Protein AF-A0A1I7UWQ5-F1 (afdb_monomer_lite)

Radius of gyration: 20.0 Å; chains: 1; bounding box: 63×31×60 Å

Sequence (207 aa):
MTAAAPNYPCAAIIMTEDILKKFKEDYVNDDDPYALNVKWVHHLFFINKCNETKTEEALKKDKEDRNSIREKHNIRKDFNLTERNVISTHQSELSIKELEGQIYNLVAGRNVSFENLASIPPEYRTLDLHWFLTSQALDYVQKLIDFLNNDPDIGVEQDFVVHLVTGAKGIKEELLKKFPKELTPANTRAVLELTIKKKSHINTEAS

Secondary structure (DSSP, 8-state):
--PPPP--STT-HHHHHHHHHHHHHHHB-TT-TTSB-HHHHHHHHHHTTT-HHHHHHHHHHHHHHHHHHHHHHHHHHHHHHHHHHT------SS-HHHHHHHHHHHHHHHSPPGGGGGGS-GGG-EEE-TTS-HHHHHHHHHHHHHHHHH-SSTTSSS-EEEEEE--STTHHHHHHHH-TTTEEE-SSTTEEEEEEPP---------

Foldseek 3Di:
DDDDDPPLQCVVVPVLVVLLVVCCVPFDDPVDPLTDHSVVLVLLCRLVSNDSVSSVVLSVLSSVLSVVLVVLVVVLVVVVVCVVVVDDDDDDVDDSVNSLVSNLCSLQVNADDLVCLVVHDQVSQEREQQRHDLVSLLVVVVVSVVSQVPDPPHQAPFKRKHKYQHHDPDNVVVNCVVCVPQWDDDPDPRIIIGIDHRDPPPPPPDD

Structure (mmCIF, N/CA/C/O backbone):
data_AF-A0A1I7UWQ5-F1
#
_entry.id   AF-A0A1I7UWQ5-F1
#
loop_
_atom_site.group_PDB
_atom_site.id
_atom_site.type_symbol
_atom_site.label_atom_id
_atom_site.label_alt_id
_atom_site.label_comp_id
_atom_site.label_asym_id
_atom_site.label_entity_id
_atom_site.label_seq_id
_atom_site.pdbx_PDB_ins_code
_atom_site.Cartn_x
_atom_site.Cartn_y
_atom_site.Cartn_z
_atom_site.occupancy
_atom_site.B_iso_or_equiv
_atom_site.auth_seq_id
_atom_site.auth_comp_id
_atom_site.auth_asym_id
_atom_site.auth_atom_id
_atom_site.pdbx_PDB_model_num
ATOM 1 N N . MET A 1 1 ? -29.137 6.012 18.115 1.00 32.62 1 MET A N 1
ATOM 2 C CA . MET A 1 1 ? -29.362 5.888 16.661 1.00 32.62 1 MET A CA 1
ATOM 3 C C . MET A 1 1 ? -28.331 4.900 16.153 1.00 32.62 1 MET A C 1
ATOM 5 O O . MET A 1 1 ? -27.153 5.210 16.199 1.00 32.62 1 MET A O 1
ATOM 9 N N . THR A 1 2 ? -28.737 3.677 15.822 1.00 31.77 2 THR A N 1
ATOM 10 C CA . THR A 1 2 ? -27.831 2.639 15.310 1.00 31.77 2 THR A CA 1
ATOM 11 C C . THR A 1 2 ? -27.430 3.004 13.888 1.00 31.77 2 THR A C 1
ATOM 13 O O . THR A 1 2 ? -28.288 3.022 13.004 1.00 31.77 2 THR A O 1
ATOM 16 N N . ALA A 1 3 ?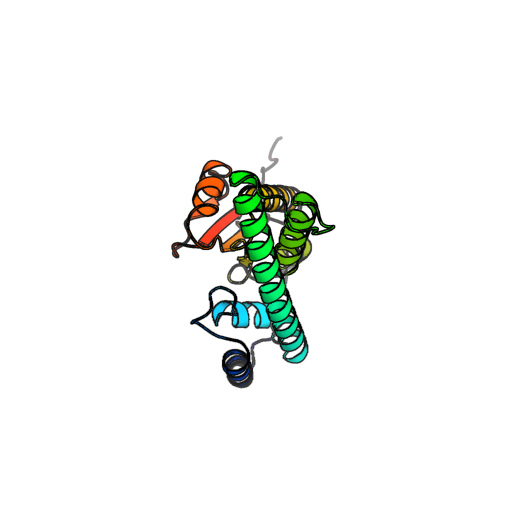 -26.155 3.333 13.677 1.00 34.47 3 ALA A N 1
ATOM 17 C CA . ALA A 1 3 ? -25.594 3.430 12.340 1.00 34.47 3 ALA A CA 1
ATOM 18 C C . ALA A 1 3 ? -25.823 2.081 11.647 1.00 34.47 3 ALA A C 1
ATOM 20 O O . ALA A 1 3 ? -25.407 1.036 12.148 1.00 34.47 3 ALA A O 1
ATOM 21 N N . ALA A 1 4 ? -26.570 2.091 10.545 1.00 32.94 4 ALA A N 1
ATOM 22 C CA . ALA A 1 4 ? -26.709 0.910 9.714 1.00 32.94 4 ALA A CA 1
ATOM 23 C C . ALA A 1 4 ? -25.304 0.496 9.263 1.00 32.94 4 ALA A C 1
ATOM 25 O O . ALA A 1 4 ? -24.570 1.324 8.719 1.00 32.94 4 ALA A O 1
ATOM 26 N N . ALA A 1 5 ? -24.928 -0.763 9.507 1.00 37.62 5 ALA A N 1
ATOM 27 C CA . ALA A 1 5 ? -23.714 -1.329 8.936 1.00 37.62 5 ALA A CA 1
ATOM 28 C C . ALA A 1 5 ? -23.723 -1.043 7.422 1.00 37.62 5 ALA A C 1
ATOM 30 O O . ALA A 1 5 ? -24.773 -1.226 6.792 1.00 37.62 5 ALA A O 1
ATOM 31 N N . PRO A 1 6 ? -22.619 -0.544 6.835 1.00 43.41 6 PRO A N 1
ATOM 32 C CA . PRO A 1 6 ? -22.581 -0.235 5.415 1.00 43.41 6 PRO A CA 1
ATOM 33 C C . PRO A 1 6 ? -22.987 -1.484 4.634 1.00 43.41 6 PRO A C 1
ATOM 35 O O . PRO A 1 6 ? -22.350 -2.531 4.720 1.00 43.41 6 PRO A O 1
ATOM 38 N N . ASN A 1 7 ? -24.106 -1.373 3.922 1.00 44.47 7 ASN A N 1
ATOM 39 C CA . ASN A 1 7 ? -24.670 -2.436 3.109 1.00 44.47 7 ASN A CA 1
ATOM 40 C C . ASN A 1 7 ? -23.723 -2.631 1.916 1.00 44.47 7 ASN A C 1
ATOM 42 O O . ASN A 1 7 ? -23.801 -1.896 0.929 1.00 44.47 7 ASN A O 1
ATOM 46 N N . TYR A 1 8 ? -22.739 -3.525 2.050 1.00 52.94 8 TYR A N 1
ATOM 47 C CA . TYR A 1 8 ? -21.761 -3.760 0.994 1.00 52.94 8 TYR A CA 1
ATOM 48 C C . TYR A 1 8 ? -22.459 -4.455 -0.191 1.00 52.94 8 TYR A C 1
ATOM 50 O O . TYR A 1 8 ? -23.029 -5.533 -0.023 1.00 52.94 8 TYR A O 1
ATOM 58 N N . PRO A 1 9 ? -22.448 -3.856 -1.396 1.00 56.59 9 PRO A N 1
ATOM 59 C CA . PRO A 1 9 ? -23.364 -4.199 -2.490 1.00 56.59 9 PRO A CA 1
ATOM 60 C C . PRO A 1 9 ? -23.043 -5.512 -3.217 1.00 56.59 9 PRO A C 1
ATOM 62 O O . PRO A 1 9 ? -23.737 -5.872 -4.164 1.00 56.59 9 PRO A O 1
ATOM 65 N N . CYS A 1 10 ? -22.030 -6.261 -2.786 1.00 62.97 10 CYS A N 1
ATOM 66 C CA . CYS A 1 10 ? -21.568 -7.478 -3.461 1.00 62.97 10 CYS A CA 1
ATOM 67 C C . CYS A 1 10 ? -22.495 -8.696 -3.243 1.00 62.97 10 CYS A C 1
ATOM 69 O O . CYS A 1 10 ? -22.092 -9.834 -3.457 1.00 62.97 10 CYS A O 1
ATOM 71 N N . ALA A 1 11 ? -23.744 -8.470 -2.818 1.00 54.34 11 ALA A N 1
ATOM 72 C CA . ALA A 1 11 ? -24.726 -9.494 -2.458 1.00 54.34 11 ALA A CA 1
ATOM 73 C C . ALA A 1 11 ? -25.162 -10.399 -3.633 1.00 54.34 11 ALA A C 1
ATOM 75 O O . ALA A 1 11 ? -25.719 -11.473 -3.409 1.00 54.34 11 ALA A O 1
ATOM 76 N N . ALA A 1 12 ? -24.891 -10.013 -4.886 1.00 55.53 12 ALA A N 1
ATOM 77 C CA . ALA A 1 12 ? -25.098 -10.870 -6.054 1.00 55.53 12 ALA A CA 1
ATOM 78 C C . ALA A 1 12 ? -23.892 -11.806 -6.263 1.00 55.53 12 ALA A C 1
ATOM 80 O O . ALA A 1 12 ? -23.007 -11.536 -7.076 1.00 55.53 12 ALA A O 1
ATOM 81 N N . ILE A 1 13 ? -23.867 -12.912 -5.516 1.00 56.84 13 ILE A N 1
ATOM 82 C CA . ILE A 1 13 ? -22.733 -13.851 -5.439 1.00 56.84 13 ILE A CA 1
ATOM 83 C C . ILE A 1 13 ? -22.355 -14.425 -6.820 1.00 56.84 13 ILE A C 1
ATOM 85 O O . ILE A 1 13 ? -21.184 -14.420 -7.176 1.00 56.84 13 ILE A O 1
ATOM 89 N N . ILE A 1 14 ? -23.332 -14.832 -7.640 1.00 57.31 14 ILE A N 1
ATOM 90 C CA . ILE A 1 14 ? -23.065 -15.512 -8.926 1.00 57.31 14 ILE A CA 1
ATOM 91 C C . ILE A 1 14 ? -22.445 -14.563 -9.970 1.00 57.31 14 ILE A C 1
ATOM 93 O O . ILE A 1 14 ? -21.420 -14.888 -10.557 1.00 57.31 14 ILE A O 1
ATOM 97 N N . MET A 1 15 ? -23.002 -13.357 -10.163 1.00 56.91 15 MET A N 1
ATOM 98 C CA . MET A 1 15 ? -22.423 -12.378 -11.106 1.00 56.91 15 MET A CA 1
ATOM 99 C C . MET A 1 15 ? -21.033 -11.902 -10.659 1.00 56.91 15 MET A C 1
ATOM 101 O O . MET A 1 15 ? -20.182 -11.583 -11.485 1.00 56.91 15 MET A O 1
ATOM 105 N N . THR A 1 16 ? -20.788 -11.887 -9.348 1.00 74.50 16 THR A N 1
ATOM 106 C CA . THR A 1 16 ? -19.491 -11.526 -8.772 1.00 74.50 16 THR A CA 1
ATOM 107 C C . THR A 1 16 ? -18.412 -12.564 -9.099 1.00 74.50 16 THR A C 1
ATOM 109 O O . THR A 1 16 ? -17.272 -12.193 -9.376 1.00 74.50 16 THR A O 1
ATOM 112 N N . GLU A 1 17 ? -18.750 -13.855 -9.111 1.00 80.62 17 GLU A N 1
ATOM 113 C CA . GLU A 1 17 ? -17.791 -14.923 -9.412 1.00 80.62 17 GLU A CA 1
ATOM 114 C C . GLU A 1 17 ? -17.335 -14.922 -10.875 1.00 80.62 17 GLU A C 1
ATOM 116 O O . GLU A 1 17 ? -16.132 -15.039 -11.122 1.00 80.62 17 GLU A O 1
ATOM 121 N N . ASP A 1 18 ? -18.249 -14.716 -11.829 1.00 85.69 18 ASP A N 1
ATOM 122 C CA . ASP A 1 18 ? -17.913 -14.664 -13.260 1.00 85.69 18 ASP A CA 1
ATOM 123 C C . ASP A 1 18 ? -17.023 -13.459 -13.599 1.00 85.69 18 ASP A C 1
ATOM 125 O O . ASP A 1 18 ? -16.015 -13.599 -14.297 1.00 85.69 18 ASP A O 1
ATOM 129 N N . ILE A 1 19 ? -17.330 -12.282 -13.041 1.00 87.56 19 ILE A N 1
ATOM 130 C CA . ILE A 1 19 ? -16.512 -11.071 -13.221 1.00 87.56 19 ILE A CA 1
ATOM 131 C C . ILE A 1 19 ? -15.118 -11.268 -12.618 1.00 87.56 19 ILE A C 1
ATOM 133 O O . ILE A 1 19 ? -14.105 -10.990 -13.260 1.00 87.56 19 ILE A O 1
ATOM 137 N N . LEU A 1 20 ? -15.039 -11.788 -11.389 1.00 89.19 20 LEU A N 1
ATOM 138 C CA . LEU A 1 20 ? -13.755 -12.056 -10.746 1.00 89.19 20 LEU A CA 1
ATOM 139 C C . LEU A 1 20 ? -12.960 -13.127 -11.492 1.00 89.19 20 LEU A C 1
ATOM 141 O O . LEU A 1 20 ? -11.734 -13.054 -11.505 1.00 89.19 20 LEU A O 1
ATOM 145 N N . LYS A 1 21 ? -13.617 -14.121 -12.096 1.00 91.38 21 LYS A N 1
ATOM 146 C CA . LYS A 1 21 ? -12.955 -15.120 -12.938 1.00 91.38 21 LYS A CA 1
ATOM 147 C C . LYS A 1 21 ? -12.336 -14.463 -14.172 1.00 91.38 21 LYS A C 1
ATOM 149 O O . LYS A 1 21 ? -11.139 -14.638 -14.380 1.00 91.38 21 LYS A O 1
ATOM 154 N N . LYS A 1 22 ? -13.099 -13.640 -14.896 1.00 93.19 22 LYS A N 1
ATOM 155 C CA . LYS A 1 22 ? -12.604 -12.853 -16.037 1.00 93.19 22 LYS A CA 1
ATOM 156 C C . LYS A 1 22 ? -11.395 -11.996 -15.647 1.00 93.19 22 LYS A C 1
ATOM 158 O O . LYS A 1 22 ? -10.344 -12.088 -16.268 1.00 93.19 22 LYS A O 1
ATOM 163 N N . PHE A 1 23 ? -11.481 -11.234 -14.554 1.00 94.62 23 PHE A N 1
ATOM 164 C CA . PHE A 1 23 ? -10.346 -10.419 -14.104 1.00 94.62 23 PHE A CA 1
ATOM 165 C C . PHE A 1 23 ? -9.119 -11.237 -13.698 1.00 94.62 23 PHE A C 1
ATOM 167 O O . PHE A 1 23 ? -7.994 -10.779 -13.886 1.00 94.62 23 PHE A O 1
ATOM 174 N N . LYS A 1 24 ? -9.296 -12.441 -13.146 1.00 93.25 24 LYS A N 1
ATOM 175 C CA . LYS A 1 24 ? -8.156 -13.326 -12.879 1.00 93.25 24 LYS A CA 1
ATOM 176 C C . LYS A 1 24 ? -7.486 -13.752 -14.182 1.00 93.25 24 LYS A C 1
ATOM 178 O O . LYS A 1 24 ? -6.272 -13.634 -14.277 1.00 93.25 24 LYS A O 1
ATOM 183 N N . GLU A 1 25 ? -8.264 -14.202 -15.163 1.00 93.81 25 GLU A N 1
ATOM 184 C CA . GLU A 1 25 ? -7.756 -14.658 -16.464 1.00 93.81 25 GLU A CA 1
ATOM 185 C C . GLU A 1 25 ? -7.028 -13.537 -17.229 1.00 93.81 25 GLU A C 1
ATOM 187 O O . GLU A 1 25 ? -5.974 -13.780 -17.811 1.00 93.81 25 GLU A O 1
ATOM 192 N N . ASP A 1 26 ? -7.532 -12.301 -17.162 1.00 93.12 26 ASP A N 1
ATOM 193 C CA . ASP A 1 26 ? -6.985 -11.168 -17.921 1.00 93.12 26 ASP A CA 1
ATOM 194 C C . ASP A 1 26 ? -5.749 -10.504 -17.272 1.00 93.12 26 ASP A C 1
ATOM 196 O O . ASP A 1 26 ? -4.908 -9.918 -17.969 1.00 93.12 26 ASP A O 1
ATOM 200 N N . TYR A 1 27 ? -5.639 -10.536 -15.936 1.00 93.06 27 TYR A N 1
ATOM 201 C CA . TYR A 1 27 ? -4.670 -9.705 -15.204 1.00 93.06 27 TYR A CA 1
ATOM 202 C C . TYR A 1 27 ? -3.685 -10.467 -14.319 1.00 93.06 27 TYR A C 1
ATOM 204 O O . TYR A 1 27 ? -2.612 -9.926 -14.036 1.00 93.06 27 TYR A O 1
ATOM 212 N N . VAL A 1 28 ? -4.021 -11.672 -13.851 1.00 92.62 28 VAL A N 1
ATOM 213 C CA . VAL A 1 28 ? -3.158 -12.402 -12.916 1.00 92.62 28 VAL A CA 1
ATOM 214 C C . VAL A 1 28 ? -2.055 -13.133 -13.665 1.00 92.62 28 VAL A C 1
ATOM 216 O O . VAL A 1 28 ? -2.298 -13.807 -14.661 1.00 92.62 28 VAL A O 1
ATOM 219 N N . ASN A 1 29 ? -0.833 -13.022 -13.152 1.00 90.12 29 ASN A N 1
ATOM 220 C CA . ASN A 1 29 ? 0.289 -13.842 -13.585 1.00 90.12 29 ASN A CA 1
ATOM 221 C C . ASN A 1 29 ? 1.138 -14.200 -12.362 1.00 90.12 29 ASN A C 1
ATOM 223 O O . ASN A 1 29 ? 1.933 -13.391 -11.892 1.00 90.12 29 ASN A O 1
ATOM 227 N N . ASP A 1 30 ? 0.954 -15.407 -11.834 1.00 81.31 30 ASP A N 1
ATOM 228 C CA . ASP A 1 30 ? 1.619 -15.830 -10.598 1.00 81.31 30 ASP A CA 1
ATOM 229 C C . ASP A 1 30 ? 3.135 -16.060 -10.769 1.00 81.31 30 ASP A C 1
ATOM 231 O O . ASP A 1 30 ? 3.861 -16.103 -9.773 1.00 81.31 30 ASP A O 1
ATOM 235 N N . ASP A 1 31 ? 3.632 -16.141 -12.009 1.00 86.25 31 ASP A N 1
ATOM 236 C CA . ASP A 1 31 ? 5.059 -16.313 -12.309 1.00 86.25 31 ASP A CA 1
ATOM 237 C C . ASP A 1 31 ? 5.848 -14.991 -12.259 1.00 86.25 31 ASP A C 1
ATOM 239 O O . ASP A 1 31 ? 7.082 -14.993 -12.261 1.00 86.25 31 ASP A O 1
ATOM 243 N N . ASP A 1 32 ? 5.160 -13.847 -12.208 1.00 85.19 32 ASP A N 1
ATOM 244 C CA . ASP A 1 32 ? 5.774 -12.523 -12.262 1.00 85.19 32 ASP A CA 1
ATOM 245 C C . ASP A 1 32 ? 5.605 -11.759 -10.930 1.00 85.19 32 ASP A C 1
ATOM 247 O O . ASP A 1 32 ? 4.490 -11.399 -10.548 1.00 85.19 32 ASP A O 1
ATOM 251 N N . PRO A 1 33 ? 6.701 -11.416 -10.221 1.00 82.06 33 PRO A N 1
ATOM 252 C CA . PRO A 1 33 ? 6.629 -10.738 -8.925 1.00 82.06 33 PRO A CA 1
ATOM 253 C C . PRO A 1 33 ? 6.072 -9.306 -8.987 1.00 82.06 33 PRO A C 1
ATOM 255 O O . PRO A 1 33 ? 5.714 -8.756 -7.944 1.00 82.06 33 PRO A O 1
ATOM 258 N N . TYR A 1 34 ? 5.999 -8.696 -10.176 1.00 83.00 34 TYR A N 1
ATOM 259 C CA . TYR A 1 34 ? 5.311 -7.420 -10.396 1.00 83.00 34 TYR A CA 1
ATOM 260 C C . TYR A 1 34 ? 3.990 -7.576 -11.146 1.00 83.00 34 TYR A C 1
ATOM 262 O O . TYR A 1 34 ? 3.405 -6.571 -11.531 1.00 83.00 34 TYR A O 1
ATOM 270 N N . ALA A 1 35 ? 3.476 -8.784 -11.350 1.00 87.69 35 ALA A N 1
ATOM 271 C CA . ALA A 1 35 ? 2.109 -8.935 -11.820 1.00 87.69 35 ALA A CA 1
ATOM 272 C C . ALA A 1 35 ? 1.103 -8.813 -10.671 1.00 87.69 35 ALA A C 1
ATOM 274 O O . ALA A 1 35 ? 1.438 -8.770 -9.481 1.00 87.69 35 ALA A O 1
ATOM 275 N N . LEU A 1 36 ? -0.162 -8.695 -11.056 1.00 89.62 36 LEU A N 1
ATOM 276 C CA . LEU A 1 36 ? -1.289 -8.765 -10.144 1.00 89.62 36 LEU A CA 1
ATOM 277 C C . LEU A 1 36 ? -1.458 -10.210 -9.668 1.00 89.62 36 LEU A C 1
ATOM 279 O O . LEU A 1 36 ? -1.296 -11.148 -10.440 1.00 89.62 36 LEU A O 1
ATOM 283 N N . ASN A 1 37 ? -1.827 -10.378 -8.400 1.00 88.88 37 ASN A N 1
ATOM 284 C CA . ASN A 1 37 ? -2.233 -11.673 -7.861 1.00 88.88 37 ASN A CA 1
ATOM 285 C C . ASN A 1 37 ? -3.736 -11.679 -7.572 1.00 88.88 37 ASN A C 1
ATOM 287 O O . ASN A 1 37 ? -4.370 -10.628 -7.431 1.00 88.88 37 ASN A O 1
ATOM 291 N N . VAL A 1 38 ? -4.295 -12.878 -7.411 1.00 89.50 38 VAL A N 1
ATOM 292 C CA . VAL A 1 38 ? -5.733 -13.079 -7.179 1.00 89.50 38 VAL A CA 1
ATOM 293 C C . VAL A 1 38 ? -6.267 -12.269 -5.990 1.00 89.50 38 VAL A C 1
ATOM 295 O O . VAL A 1 38 ? -7.357 -11.704 -6.073 1.00 89.50 38 VAL A O 1
ATOM 298 N N . LYS A 1 39 ? -5.510 -12.181 -4.889 1.00 86.31 39 LYS A N 1
ATOM 299 C CA . LYS A 1 39 ? -5.946 -11.451 -3.688 1.00 86.31 39 LYS A CA 1
ATOM 300 C C . LYS A 1 39 ? -6.030 -9.947 -3.939 1.00 86.31 39 LYS A C 1
ATOM 302 O O . LYS A 1 39 ? -6.953 -9.308 -3.445 1.00 86.31 39 LYS A O 1
ATOM 307 N N . TRP A 1 40 ? -5.108 -9.391 -4.723 1.00 89.06 40 TRP A N 1
ATOM 308 C CA . TRP A 1 40 ? -5.130 -7.973 -5.082 1.00 89.06 40 TRP A CA 1
ATOM 309 C C . TRP A 1 40 ? -6.278 -7.642 -6.039 1.00 89.06 40 TRP A C 1
ATOM 311 O O . TRP A 1 40 ? -6.940 -6.627 -5.858 1.00 89.06 40 TRP A O 1
ATOM 321 N N . VAL A 1 41 ? -6.581 -8.526 -6.998 1.00 92.19 41 VAL A N 1
ATOM 322 C CA . VAL A 1 41 ? -7.764 -8.382 -7.868 1.00 92.19 41 VAL A CA 1
ATOM 323 C C . VAL A 1 41 ? -9.046 -8.337 -7.036 1.00 92.19 41 VAL A C 1
ATOM 325 O O . VAL A 1 41 ? -9.884 -7.460 -7.231 1.00 92.19 41 VAL A O 1
ATOM 328 N N . HIS A 1 42 ? -9.178 -9.250 -6.068 1.00 89.69 42 HIS A N 1
ATOM 329 C CA . HIS A 1 42 ? -10.314 -9.267 -5.141 1.00 89.69 42 HIS A CA 1
ATOM 330 C C . HIS A 1 42 ? -10.389 -7.969 -4.344 1.00 89.69 42 HIS A C 1
ATOM 332 O O . HIS A 1 42 ? -11.437 -7.330 -4.318 1.00 89.69 42 HIS A O 1
ATOM 338 N N . HIS A 1 43 ? -9.271 -7.548 -3.751 1.00 88.50 43 HIS A N 1
ATOM 339 C CA . HIS A 1 43 ? -9.182 -6.290 -3.017 1.00 88.50 43 HIS A CA 1
ATOM 340 C C . HIS A 1 43 ? -9.661 -5.100 -3.864 1.00 88.50 43 HIS A C 1
ATOM 342 O O . HIS A 1 43 ? -10.556 -4.378 -3.430 1.00 88.50 43 HIS A O 1
ATOM 348 N N . LEU A 1 44 ? -9.148 -4.946 -5.092 1.00 91.31 44 LEU A N 1
ATOM 349 C CA . LEU A 1 44 ? -9.544 -3.867 -6.001 1.00 91.31 44 LEU A CA 1
ATOM 350 C C . LEU A 1 44 ? -11.035 -3.915 -6.366 1.00 91.31 44 LEU A C 1
ATOM 352 O O . LEU A 1 44 ? -11.680 -2.869 -6.433 1.00 91.31 44 LEU A O 1
ATOM 356 N N . PHE A 1 45 ? -11.604 -5.105 -6.564 1.00 91.06 45 PHE A N 1
ATOM 357 C CA . PHE A 1 45 ? -13.035 -5.252 -6.834 1.00 91.06 45 PHE A CA 1
ATOM 358 C C . PHE A 1 45 ? -13.890 -4.804 -5.640 1.00 91.06 45 PHE A C 1
ATOM 360 O O . PHE A 1 45 ? -14.861 -4.063 -5.806 1.00 91.06 45 PHE A O 1
ATOM 367 N N . PHE A 1 46 ? -13.494 -5.181 -4.421 1.00 88.06 46 PHE A N 1
ATOM 368 C CA . PHE A 1 46 ? -14.209 -4.804 -3.201 1.00 88.06 46 PHE A CA 1
ATOM 369 C C . PHE A 1 46 ? -14.113 -3.308 -2.890 1.00 88.06 46 PHE A C 1
ATOM 371 O O . PHE A 1 46 ? -15.143 -2.688 -2.616 1.00 88.06 46 PHE A O 1
ATOM 378 N N . ILE A 1 47 ? -12.927 -2.693 -2.981 1.00 89.06 47 ILE A N 1
ATOM 379 C CA . ILE A 1 47 ? -12.793 -1.243 -2.733 1.00 89.06 47 ILE A CA 1
ATOM 380 C C . ILE A 1 47 ? -13.567 -0.418 -3.770 1.00 89.06 47 ILE A C 1
ATOM 382 O O . ILE A 1 47 ? -14.123 0.630 -3.443 1.00 89.06 47 ILE A O 1
ATOM 386 N N . ASN A 1 48 ? -13.694 -0.927 -5.001 1.00 90.25 48 ASN A N 1
ATOM 387 C CA . ASN A 1 48 ? -14.518 -0.329 -6.051 1.00 90.25 48 ASN A CA 1
ATOM 388 C C . ASN A 1 48 ? -16.002 -0.704 -5.939 1.00 90.25 48 ASN A C 1
ATOM 390 O O . ASN A 1 48 ? -16.773 -0.470 -6.872 1.00 90.25 48 ASN A O 1
ATOM 394 N N . LYS A 1 49 ? -16.428 -1.242 -4.789 1.00 87.62 49 LYS A N 1
ATOM 395 C CA . LYS A 1 49 ? -17.823 -1.575 -4.471 1.00 87.62 49 LYS A CA 1
ATOM 396 C C . LYS A 1 49 ? -18.440 -2.535 -5.491 1.00 87.62 49 LYS A C 1
ATOM 398 O O . LYS A 1 49 ? -19.600 -2.374 -5.865 1.00 87.62 49 LYS A O 1
ATOM 403 N N . CYS A 1 50 ? -17.656 -3.506 -5.953 1.00 88.50 50 CYS A N 1
ATOM 404 C CA . CYS A 1 50 ? -18.064 -4.509 -6.935 1.00 88.50 50 CYS A CA 1
ATOM 405 C C . CYS A 1 50 ? -18.509 -3.918 -8.288 1.00 88.50 50 CYS A C 1
ATOM 407 O O . CYS A 1 50 ? -19.280 -4.523 -9.029 1.00 88.50 50 CYS A O 1
ATOM 409 N N . ASN A 1 51 ? -18.018 -2.720 -8.625 1.00 90.69 51 ASN A N 1
ATOM 410 C CA . ASN A 1 51 ? -18.257 -2.087 -9.916 1.00 90.69 51 ASN A CA 1
ATOM 411 C C . ASN A 1 51 ? -17.247 -2.604 -10.953 1.00 90.69 51 ASN A C 1
ATOM 413 O O . ASN A 1 51 ? -16.054 -2.320 -10.835 1.00 90.69 51 ASN A O 1
ATOM 417 N N . GLU A 1 52 ? -17.722 -3.337 -11.966 1.00 92.12 52 GLU A N 1
ATOM 418 C CA . GLU A 1 52 ? -16.867 -3.943 -13.001 1.00 92.12 52 GLU A CA 1
ATOM 419 C C . GLU A 1 52 ? -16.009 -2.895 -13.719 1.00 92.12 52 GLU A C 1
ATOM 421 O O . GLU A 1 52 ? -14.788 -3.001 -13.696 1.00 92.12 52 GLU A O 1
ATOM 426 N N . THR A 1 53 ? -16.621 -1.848 -14.279 1.00 94.06 53 THR A N 1
ATOM 427 C CA . THR A 1 53 ? -15.917 -0.819 -15.063 1.00 94.06 53 THR A CA 1
ATOM 428 C C . THR A 1 53 ? -14.813 -0.135 -14.260 1.00 94.06 53 THR A C 1
ATOM 430 O O . THR A 1 53 ? -13.667 -0.097 -14.700 1.00 94.06 53 THR A O 1
ATOM 433 N N . LYS A 1 54 ? -15.121 0.336 -13.045 1.00 94.38 54 LYS A N 1
ATOM 434 C CA . LYS A 1 54 ? -14.130 0.979 -12.167 1.00 94.38 54 LYS A CA 1
ATOM 435 C C . LYS A 1 54 ? -13.016 0.023 -11.762 1.00 94.38 54 LYS A C 1
ATOM 437 O O . LYS A 1 54 ? -11.865 0.432 -11.644 1.00 94.38 54 LYS A O 1
ATOM 442 N N . THR A 1 55 ? -13.355 -1.245 -11.536 1.00 94.56 55 THR A N 1
ATOM 443 C CA . THR A 1 55 ? -12.357 -2.258 -11.191 1.00 94.56 55 THR A CA 1
ATOM 444 C C . THR A 1 55 ? -11.438 -2.534 -12.370 1.00 94.56 55 THR A C 1
ATOM 446 O O . THR A 1 55 ? -10.229 -2.583 -12.185 1.00 94.56 55 THR A O 1
ATOM 449 N N . GLU A 1 56 ? -11.981 -2.670 -13.578 1.00 95.94 56 GLU A N 1
ATOM 450 C CA . GLU A 1 56 ? -11.189 -2.894 -14.784 1.00 95.94 56 GLU A CA 1
ATOM 451 C C . GLU A 1 56 ? -10.247 -1.712 -15.065 1.00 95.94 56 GLU A C 1
ATOM 453 O O . GLU A 1 56 ? -9.065 -1.916 -15.336 1.00 95.94 56 GLU A O 1
ATOM 458 N N . GLU A 1 57 ? -10.735 -0.476 -14.934 1.00 96.38 57 GLU A N 1
ATOM 459 C CA . GLU A 1 57 ? -9.912 0.737 -15.036 1.00 96.38 57 GLU A CA 1
ATOM 460 C C . GLU A 1 57 ? -8.785 0.748 -13.992 1.00 96.38 57 GLU A C 1
ATOM 462 O O . GLU A 1 57 ? -7.624 0.991 -14.333 1.00 96.38 57 GLU A O 1
ATOM 467 N N . ALA A 1 58 ? -9.101 0.422 -12.734 1.00 94.94 58 ALA A N 1
ATOM 468 C CA . ALA A 1 58 ? -8.112 0.331 -11.665 1.00 94.94 58 ALA A CA 1
ATOM 469 C C . ALA A 1 58 ? -7.077 -0.776 -11.919 1.00 94.94 58 ALA A C 1
ATOM 471 O O . ALA A 1 58 ? -5.893 -0.563 -11.678 1.00 94.94 58 ALA A O 1
ATOM 472 N N . LEU A 1 59 ? -7.491 -1.936 -12.439 1.00 95.88 59 LEU A N 1
ATOM 473 C CA . LEU A 1 59 ? -6.600 -3.050 -12.774 1.00 95.88 59 LEU A CA 1
ATOM 474 C C . LEU A 1 59 ? -5.646 -2.701 -13.922 1.00 95.88 59 LEU A C 1
ATOM 476 O O . LEU A 1 59 ? -4.455 -3.006 -13.834 1.00 95.88 59 LEU A O 1
ATOM 480 N N . LYS A 1 60 ? -6.141 -2.038 -14.978 1.00 96.19 60 LYS A N 1
ATOM 481 C CA . LYS A 1 60 ? -5.309 -1.551 -16.094 1.00 96.19 60 LYS A CA 1
ATOM 482 C C . LYS A 1 60 ? -4.263 -0.564 -15.598 1.00 96.19 60 LYS A C 1
ATOM 484 O O . LYS A 1 60 ? -3.075 -0.765 -15.845 1.00 96.19 60 LYS A O 1
ATOM 489 N N . LYS A 1 61 ? -4.698 0.437 -14.831 1.00 95.94 61 LYS A N 1
ATOM 490 C CA . LYS A 1 61 ? -3.798 1.433 -14.252 1.00 95.94 61 LYS A CA 1
ATOM 491 C C . LYS A 1 61 ? -2.775 0.794 -13.311 1.00 95.94 61 LYS A C 1
ATOM 493 O O . LYS A 1 61 ? -1.592 1.091 -13.416 1.00 95.94 61 LYS A O 1
ATOM 498 N N . ASP A 1 62 ? -3.202 -0.105 -12.422 1.00 94.56 62 ASP A N 1
ATOM 499 C CA . ASP A 1 62 ? -2.288 -0.782 -11.497 1.00 94.56 62 ASP A CA 1
ATOM 500 C C . ASP A 1 62 ? -1.238 -1.571 -12.287 1.00 94.56 62 ASP A C 1
ATOM 502 O O . ASP A 1 62 ? -0.053 -1.413 -12.026 1.00 94.56 62 ASP A O 1
ATOM 506 N N . LYS A 1 63 ? -1.624 -2.320 -13.328 1.00 94.62 63 LYS A N 1
ATOM 507 C CA . LYS A 1 63 ? -0.679 -3.028 -14.210 1.00 94.62 63 LYS A CA 1
ATOM 508 C C . LYS A 1 63 ? 0.363 -2.090 -14.840 1.00 94.62 63 LYS A C 1
ATOM 510 O O . LYS A 1 63 ? 1.547 -2.429 -14.861 1.00 94.62 63 LYS A O 1
ATOM 515 N N . GLU A 1 64 ? -0.050 -0.924 -15.330 1.00 95.38 64 GLU A N 1
ATOM 516 C CA . GLU A 1 64 ? 0.859 0.099 -15.869 1.00 95.38 64 GLU A CA 1
ATOM 517 C C . GLU A 1 64 ? 1.806 0.650 -14.791 1.00 95.38 64 GLU A C 1
ATOM 519 O O . GLU A 1 64 ? 3.023 0.702 -15.001 1.00 95.38 64 GLU A O 1
ATOM 524 N N . ASP A 1 65 ? 1.279 0.976 -13.608 1.00 95.62 65 ASP A N 1
ATOM 525 C CA . ASP A 1 65 ? 2.067 1.464 -12.475 1.00 95.62 65 ASP A CA 1
ATOM 526 C C . ASP A 1 65 ? 3.101 0.418 -12.027 1.00 95.62 65 ASP A C 1
ATOM 528 O O . ASP A 1 65 ? 4.265 0.756 -11.812 1.00 95.62 65 ASP A O 1
ATOM 532 N N . ARG A 1 66 ? 2.722 -0.867 -11.940 1.00 94.56 66 ARG A N 1
ATOM 533 C CA . ARG A 1 66 ? 3.629 -1.975 -11.585 1.00 94.56 66 ARG A CA 1
ATOM 534 C C . ARG A 1 66 ? 4.803 -2.084 -12.567 1.00 94.56 66 ARG A C 1
ATOM 536 O O . ARG A 1 66 ? 5.951 -2.224 -12.135 1.00 94.56 66 ARG A O 1
ATOM 543 N N . ASN A 1 67 ? 4.541 -1.960 -13.869 1.00 94.31 67 ASN A N 1
ATOM 544 C CA . ASN A 1 67 ? 5.584 -1.956 -14.901 1.00 94.31 67 ASN A CA 1
ATOM 545 C C . ASN A 1 67 ? 6.518 -0.743 -14.765 1.00 94.31 67 ASN A C 1
ATOM 547 O O . ASN A 1 67 ? 7.739 -0.895 -14.801 1.00 94.31 67 ASN A O 1
ATOM 551 N N . SER A 1 68 ? 5.950 0.442 -14.533 1.00 95.31 68 SER A N 1
ATOM 552 C CA . SER A 1 68 ? 6.700 1.685 -14.316 1.00 95.31 68 SER A CA 1
ATOM 553 C C . SER A 1 68 ? 7.581 1.619 -13.060 1.00 95.31 68 SER A C 1
ATOM 555 O O . SER A 1 68 ? 8.729 2.069 -13.073 1.00 95.31 68 SER A O 1
ATOM 557 N N . ILE A 1 69 ? 7.082 1.010 -11.979 1.00 94.69 69 ILE A N 1
ATOM 558 C CA . ILE A 1 69 ? 7.837 0.773 -10.741 1.00 94.69 69 ILE A CA 1
ATOM 559 C C . ILE A 1 69 ? 9.003 -0.189 -11.001 1.00 94.69 69 ILE A C 1
ATOM 561 O O . ILE A 1 69 ? 10.122 0.082 -10.561 1.00 94.69 69 ILE A O 1
ATOM 565 N N . ARG A 1 70 ? 8.774 -1.281 -11.746 1.00 93.75 70 ARG A N 1
ATOM 566 C CA . ARG A 1 70 ? 9.828 -2.237 -12.125 1.00 93.75 70 ARG A CA 1
ATOM 567 C C . ARG A 1 70 ? 10.951 -1.554 -12.903 1.00 93.75 70 ARG A C 1
ATOM 569 O O . ARG A 1 70 ? 12.118 -1.711 -12.550 1.00 93.75 70 ARG A O 1
ATOM 576 N N . GLU A 1 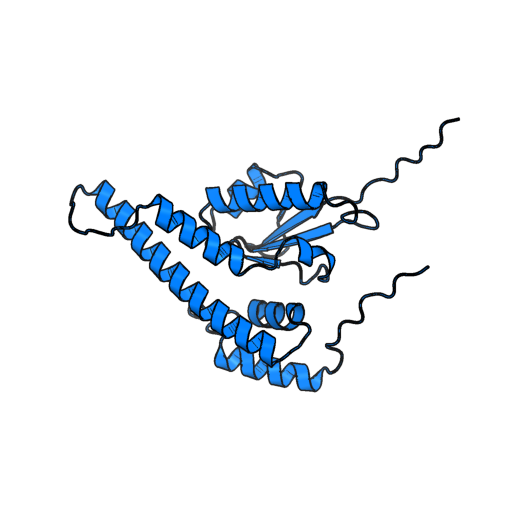71 ? 10.606 -0.796 -13.941 1.00 93.31 71 GLU A N 1
ATOM 577 C CA . GLU A 1 71 ? 11.575 -0.068 -14.766 1.00 93.31 71 GLU A CA 1
ATOM 578 C C . GLU A 1 71 ? 12.429 0.880 -13.914 1.00 93.31 71 GLU A C 1
ATOM 580 O O . GLU A 1 71 ? 13.657 0.860 -13.990 1.00 93.31 71 GLU A O 1
ATOM 585 N N . LYS A 1 72 ? 11.794 1.643 -13.020 1.00 92.25 72 LYS A N 1
ATOM 586 C CA . LYS A 1 72 ? 12.489 2.598 -12.147 1.00 92.25 72 LYS A CA 1
ATOM 587 C C . LYS A 1 72 ? 13.396 1.920 -11.128 1.00 92.25 72 LYS A C 1
ATOM 589 O O . LYS A 1 72 ? 14.504 2.400 -10.892 1.00 92.25 72 LYS A O 1
ATOM 594 N N . HIS A 1 73 ? 12.979 0.790 -10.554 1.00 91.75 73 HIS A N 1
ATOM 595 C CA . HIS A 1 73 ? 13.849 -0.006 -9.681 1.00 91.75 73 HIS A CA 1
ATOM 596 C C . HIS A 1 73 ? 15.063 -0.561 -10.427 1.00 91.75 73 HIS A C 1
ATOM 598 O O . HIS A 1 73 ? 16.162 -0.555 -9.869 1.00 91.75 73 HIS A O 1
ATOM 604 N N . ASN A 1 74 ? 14.895 -0.985 -11.682 1.00 90.69 74 ASN A N 1
ATOM 605 C CA . ASN A 1 74 ? 16.007 -1.440 -12.519 1.00 90.69 74 ASN A CA 1
ATOM 606 C C . ASN A 1 74 ? 16.995 -0.299 -12.800 1.00 90.69 74 ASN A C 1
ATOM 608 O O . ASN A 1 74 ? 18.173 -0.438 -12.476 1.00 90.69 74 ASN A O 1
ATOM 612 N N . ILE A 1 75 ? 16.510 0.862 -13.259 1.00 89.12 75 ILE A N 1
ATOM 613 C CA . ILE A 1 75 ? 17.344 2.057 -13.485 1.00 89.12 75 ILE A CA 1
ATOM 614 C C . ILE A 1 75 ? 18.105 2.429 -12.203 1.00 89.12 75 ILE A C 1
ATOM 616 O O . ILE A 1 75 ? 19.320 2.621 -12.219 1.00 89.12 75 ILE A O 1
ATOM 620 N N . ARG A 1 76 ? 17.417 2.463 -11.054 1.00 88.12 76 ARG A N 1
ATOM 621 C CA . ARG A 1 76 ? 18.028 2.769 -9.751 1.00 88.12 76 ARG A CA 1
ATOM 622 C C . ARG A 1 76 ? 19.134 1.778 -9.385 1.00 88.12 76 ARG A C 1
ATOM 624 O O . ARG A 1 76 ? 20.151 2.163 -8.801 1.00 88.12 76 ARG A O 1
ATOM 631 N N . LYS A 1 77 ? 18.934 0.489 -9.657 1.00 86.44 77 LYS A N 1
ATOM 632 C CA . LYS A 1 77 ? 19.935 -0.548 -9.389 1.00 86.44 77 LYS A CA 1
ATOM 633 C C . LYS A 1 77 ? 21.180 -0.334 -10.249 1.00 86.44 77 LYS A C 1
ATOM 635 O O . LYS A 1 77 ? 22.285 -0.426 -9.716 1.00 86.44 77 LYS A O 1
ATOM 640 N N . ASP A 1 78 ? 21.001 0.019 -11.516 1.00 82.81 78 ASP A N 1
ATOM 641 C CA . ASP A 1 78 ? 22.099 0.271 -12.451 1.00 82.81 78 ASP A CA 1
ATOM 642 C C . ASP A 1 78 ? 22.905 1.520 -12.061 1.00 82.81 78 ASP A C 1
ATOM 644 O O . ASP A 1 78 ? 24.137 1.472 -12.038 1.00 82.81 78 ASP A O 1
ATOM 648 N N . PHE A 1 79 ? 22.242 2.597 -11.622 1.00 77.00 79 PHE A N 1
ATOM 649 C CA . PHE A 1 79 ? 22.900 3.772 -11.027 1.00 77.00 79 PHE A CA 1
ATOM 650 C C . PHE A 1 79 ? 23.821 3.399 -9.856 1.00 77.00 79 PHE A C 1
ATOM 652 O O . PHE A 1 79 ? 24.998 3.759 -9.845 1.00 77.00 79 PHE A O 1
ATOM 659 N N . ASN A 1 80 ? 23.314 2.614 -8.900 1.00 71.50 80 ASN A N 1
ATOM 660 C CA . ASN A 1 80 ? 24.084 2.186 -7.726 1.00 71.50 80 ASN A CA 1
ATOM 661 C C . ASN A 1 80 ? 25.287 1.295 -8.086 1.00 71.50 80 ASN A C 1
ATOM 663 O O . ASN A 1 80 ? 26.299 1.305 -7.384 1.00 71.50 80 ASN A O 1
ATOM 667 N N . LEU A 1 81 ? 25.185 0.494 -9.150 1.00 68.50 81 LEU A N 1
ATOM 668 C CA . LEU A 1 81 ? 26.301 -0.313 -9.654 1.00 68.50 81 LEU A CA 1
ATOM 669 C C . LEU A 1 81 ? 27.353 0.554 -10.357 1.00 68.50 81 LEU A C 1
ATOM 671 O O . LEU A 1 81 ? 28.548 0.294 -10.232 1.00 68.50 81 LEU A O 1
ATOM 675 N N . THR A 1 82 ? 26.913 1.597 -11.055 1.00 62.03 82 THR A N 1
ATOM 676 C CA . THR A 1 82 ? 27.769 2.495 -11.836 1.00 62.03 82 THR A CA 1
ATOM 677 C C . THR A 1 82 ? 28.580 3.431 -10.935 1.00 62.03 82 THR A C 1
ATOM 679 O O . THR A 1 82 ? 29.788 3.564 -11.130 1.00 62.03 82 THR A O 1
ATOM 682 N N . GLU A 1 83 ? 27.965 3.996 -9.886 1.00 58.31 83 GLU A N 1
ATOM 683 C CA . GLU A 1 83 ? 28.669 4.787 -8.861 1.00 58.31 83 GLU A CA 1
ATOM 684 C C . GLU A 1 83 ? 29.752 3.973 -8.140 1.00 58.31 83 GLU A C 1
ATOM 686 O O . GLU A 1 83 ? 30.842 4.479 -7.877 1.00 58.31 83 GLU A O 1
ATOM 691 N N . ARG A 1 84 ? 29.492 2.686 -7.867 1.00 57.50 84 ARG A N 1
ATOM 692 C CA . ARG A 1 84 ? 30.475 1.786 -7.240 1.00 57.50 84 ARG A CA 1
ATOM 693 C C . ARG A 1 84 ? 31.641 1.417 -8.156 1.00 57.50 84 ARG A C 1
ATOM 695 O O . ARG A 1 84 ? 32.706 1.086 -7.645 1.00 57.50 84 ARG A O 1
ATOM 702 N N . ASN A 1 85 ? 31.449 1.468 -9.474 1.00 56.50 85 ASN A N 1
ATOM 703 C CA . ASN A 1 85 ? 32.441 1.030 -10.457 1.00 56.50 85 ASN A CA 1
ATOM 704 C C . ASN A 1 85 ? 33.200 2.182 -11.145 1.00 56.50 85 ASN A C 1
ATOM 706 O O . ASN A 1 85 ? 34.058 1.897 -11.971 1.00 56.50 85 ASN A O 1
ATOM 710 N N . VAL A 1 86 ? 32.925 3.456 -10.819 1.00 55.69 86 VAL A N 1
ATOM 711 C CA . VAL A 1 86 ? 33.537 4.658 -11.440 1.00 55.69 86 VAL A CA 1
ATOM 712 C C . VAL A 1 86 ? 33.634 4.534 -12.972 1.00 55.69 86 VAL A C 1
ATOM 714 O O . VAL A 1 86 ? 34.681 4.757 -13.573 1.00 55.69 86 VAL A O 1
ATOM 717 N N . ILE A 1 87 ? 32.537 4.161 -13.635 1.00 48.22 87 ILE A N 1
ATOM 718 C CA . ILE A 1 87 ? 32.428 4.259 -15.097 1.00 48.22 87 ILE A CA 1
ATOM 719 C C . ILE A 1 87 ? 31.226 5.141 -15.395 1.00 48.22 87 ILE A C 1
ATOM 721 O O . ILE A 1 87 ? 30.097 4.694 -15.536 1.00 48.22 87 ILE A O 1
ATOM 725 N N . SER A 1 88 ? 31.493 6.442 -15.441 1.00 52.84 88 SER A N 1
ATOM 726 C CA . SER A 1 88 ? 30.558 7.455 -15.912 1.00 52.84 88 SER A CA 1
ATOM 727 C C . SER A 1 88 ? 30.351 7.279 -17.413 1.00 52.84 88 SER A C 1
ATOM 729 O O . SER A 1 88 ? 31.094 7.820 -18.227 1.00 52.84 88 SER A O 1
ATOM 731 N N . THR A 1 89 ? 29.330 6.514 -17.776 1.00 52.62 89 THR A N 1
ATOM 732 C CA . THR A 1 89 ? 28.655 6.641 -19.064 1.00 52.62 89 THR A CA 1
ATOM 733 C C . THR A 1 89 ? 27.202 6.243 -18.856 1.00 52.62 89 THR A C 1
ATOM 735 O O . THR A 1 89 ? 26.894 5.065 -18.972 1.00 52.62 89 THR A O 1
ATOM 738 N N . HIS A 1 90 ? 26.326 7.190 -18.519 1.00 49.56 90 HIS A N 1
ATOM 739 C CA . HIS A 1 90 ? 25.014 7.395 -19.155 1.00 49.56 90 HIS A CA 1
ATOM 740 C C . HIS A 1 90 ? 24.287 8.552 -18.455 1.00 49.56 90 HIS A C 1
ATOM 742 O O . HIS A 1 90 ? 24.029 8.533 -17.254 1.00 49.56 90 HIS A O 1
ATOM 748 N N . GLN A 1 91 ? 24.000 9.583 -19.249 1.00 50.09 91 GLN A N 1
ATOM 749 C CA . GLN A 1 91 ? 23.126 10.700 -18.919 1.00 50.09 91 GLN A CA 1
ATOM 750 C C . GLN A 1 91 ? 21.704 10.168 -18.726 1.00 50.09 91 GLN A C 1
ATOM 752 O O . GLN A 1 91 ? 21.008 9.885 -19.695 1.00 50.09 91 GLN A O 1
ATOM 757 N N . SER A 1 92 ? 21.259 10.049 -17.482 1.00 53.62 92 SER A N 1
ATOM 758 C CA . SER A 1 92 ? 19.840 10.202 -17.176 1.00 53.62 92 SER A CA 1
ATOM 759 C C . SER A 1 92 ? 19.702 11.584 -16.553 1.00 53.62 92 SER A C 1
ATOM 761 O O . SER A 1 92 ? 20.365 11.872 -15.559 1.00 53.62 92 SER A O 1
ATOM 763 N N . GLU A 1 93 ? 18.883 12.447 -17.154 1.00 59.34 93 GLU A N 1
ATOM 764 C CA . GLU A 1 93 ? 18.594 13.796 -16.640 1.00 59.34 93 GLU A CA 1
ATOM 765 C C . GLU A 1 93 ? 17.925 13.768 -15.253 1.00 59.34 93 GLU A C 1
ATOM 767 O O . GLU A 1 93 ? 17.888 14.783 -14.566 1.00 59.34 93 GLU A O 1
ATOM 772 N N . LEU A 1 94 ? 17.433 12.600 -14.824 1.00 68.00 94 LEU A N 1
ATOM 773 C CA . LEU A 1 94 ? 16.863 12.367 -13.504 1.00 68.00 94 LEU A CA 1
ATOM 774 C C . LEU A 1 94 ? 17.953 12.014 -12.489 1.00 68.00 94 LEU A C 1
ATOM 776 O O . LEU A 1 94 ? 18.702 11.046 -12.651 1.00 68.00 94 LEU A O 1
ATOM 780 N N . SER A 1 95 ? 17.994 12.767 -11.394 1.00 82.19 95 SER A N 1
ATOM 781 C CA . SER A 1 95 ? 18.772 12.418 -10.209 1.00 82.19 95 SER A CA 1
ATOM 782 C C . SER A 1 95 ? 18.196 11.181 -9.512 1.00 82.19 95 SER A C 1
ATOM 784 O O . SER A 1 95 ? 16.993 10.905 -9.572 1.00 82.19 95 SER A O 1
ATOM 786 N N . ILE A 1 96 ? 19.033 10.456 -8.759 1.00 83.94 96 ILE A N 1
ATOM 787 C CA . ILE A 1 96 ? 18.572 9.302 -7.969 1.00 83.94 96 ILE A CA 1
ATOM 788 C C . ILE A 1 96 ? 17.431 9.681 -7.013 1.00 83.94 96 ILE A C 1
ATOM 790 O O . ILE A 1 96 ? 16.495 8.912 -6.841 1.00 83.94 96 ILE A O 1
ATOM 794 N N . LYS A 1 97 ? 17.448 10.900 -6.457 1.00 86.62 97 LYS A N 1
ATOM 795 C CA . LYS A 1 97 ? 16.392 11.396 -5.565 1.00 86.62 97 LYS A CA 1
ATOM 796 C C . LYS A 1 97 ? 15.057 11.581 -6.281 1.00 86.62 97 LYS A C 1
ATOM 798 O O . LYS A 1 97 ? 14.021 11.236 -5.719 1.00 86.62 97 LYS A O 1
ATOM 803 N N . GLU A 1 98 ? 15.065 12.108 -7.503 1.00 89.31 98 GLU A N 1
ATOM 804 C CA . GLU A 1 98 ? 13.842 12.244 -8.303 1.00 89.31 98 GLU A CA 1
ATOM 805 C C . GLU A 1 98 ? 13.276 10.872 -8.665 1.00 89.31 98 GLU A C 1
ATOM 807 O O . GLU A 1 98 ? 12.072 10.654 -8.542 1.00 89.31 98 GLU A O 1
ATOM 812 N N . LEU A 1 99 ? 14.141 9.921 -9.022 1.00 90.50 99 LEU A N 1
ATOM 813 C CA . LEU A 1 99 ? 13.743 8.546 -9.309 1.00 90.50 99 LEU A CA 1
ATOM 814 C C . LEU A 1 99 ? 13.124 7.858 -8.083 1.00 90.50 99 LEU A C 1
ATOM 816 O O . LEU A 1 99 ? 12.063 7.241 -8.179 1.00 90.50 99 LEU A O 1
ATOM 820 N N . GLU A 1 100 ? 13.749 7.999 -6.912 1.00 92.50 100 GLU A N 1
ATOM 821 C CA . GLU A 1 100 ? 13.213 7.481 -5.652 1.00 92.50 100 GLU A CA 1
ATOM 822 C C . GLU A 1 100 ? 11.872 8.141 -5.295 1.00 92.50 100 GLU A C 1
ATOM 824 O O . GLU A 1 100 ? 10.947 7.447 -4.867 1.00 92.50 100 GLU A O 1
ATOM 829 N N . GLY A 1 101 ? 11.720 9.448 -5.531 1.00 94.75 101 GLY A N 1
ATOM 830 C CA . GLY A 1 101 ? 10.449 10.159 -5.365 1.00 94.75 101 GLY A CA 1
ATOM 831 C C . GLY A 1 101 ? 9.346 9.658 -6.304 1.00 94.75 101 GLY A C 1
ATOM 832 O O . GLY A 1 101 ? 8.201 9.493 -5.885 1.00 94.75 101 GLY A O 1
ATOM 833 N N . GLN A 1 102 ? 9.681 9.343 -7.557 1.00 94.94 102 GLN A N 1
ATOM 834 C CA . GLN A 1 102 ? 8.735 8.746 -8.503 1.00 94.94 102 GLN A CA 1
ATOM 835 C C . GLN A 1 102 ? 8.299 7.342 -8.068 1.00 94.94 102 GLN A C 1
ATOM 837 O O . GLN A 1 102 ? 7.108 7.040 -8.124 1.00 94.94 102 GLN A O 1
ATOM 842 N N . ILE A 1 103 ? 9.231 6.506 -7.590 1.00 94.62 103 ILE A N 1
ATOM 843 C CA . ILE A 1 103 ? 8.906 5.190 -7.015 1.00 94.62 103 ILE A CA 1
ATOM 844 C C . ILE A 1 103 ? 7.940 5.360 -5.839 1.00 94.62 103 ILE A C 1
ATOM 846 O O . ILE A 1 103 ? 6.903 4.702 -5.813 1.00 94.62 103 ILE A O 1
ATOM 850 N N . TYR A 1 104 ? 8.234 6.276 -4.907 1.00 96.31 104 TYR A N 1
ATOM 851 C CA . TYR A 1 104 ? 7.357 6.553 -3.767 1.00 96.31 104 TYR A CA 1
ATOM 852 C C . TYR A 1 104 ? 5.937 6.902 -4.214 1.00 96.31 104 TYR A C 1
ATOM 854 O O . TYR A 1 104 ? 4.983 6.288 -3.742 1.00 96.31 104 TYR A O 1
ATOM 862 N N . ASN A 1 105 ? 5.797 7.854 -5.140 1.00 96.62 105 ASN A N 1
ATOM 863 C CA . ASN A 1 105 ? 4.491 8.323 -5.599 1.00 96.62 105 ASN A CA 1
ATOM 864 C C . ASN A 1 105 ? 3.693 7.221 -6.304 1.00 96.62 105 ASN A C 1
ATOM 866 O O . ASN A 1 105 ? 2.491 7.108 -6.080 1.00 96.62 105 ASN A O 1
ATOM 870 N N . LEU A 1 106 ? 4.351 6.389 -7.118 1.00 95.81 106 LEU A N 1
ATOM 871 C CA . LEU A 1 106 ? 3.698 5.266 -7.790 1.00 95.81 106 LEU A CA 1
ATOM 872 C C . LEU A 1 106 ? 3.239 4.205 -6.786 1.00 95.81 106 LEU A C 1
ATOM 874 O O . LEU A 1 106 ? 2.088 3.786 -6.831 1.00 95.81 106 LEU A O 1
ATOM 878 N N . VAL A 1 107 ? 4.100 3.790 -5.852 1.00 94.75 107 VAL A N 1
ATOM 879 C CA . VAL A 1 107 ? 3.735 2.770 -4.853 1.00 94.75 107 VAL A CA 1
ATOM 880 C C . VAL A 1 107 ? 2.640 3.294 -3.920 1.00 94.75 107 VAL A C 1
ATOM 882 O O . VAL A 1 107 ? 1.640 2.612 -3.711 1.00 94.75 107 VAL A O 1
ATOM 885 N N . ALA A 1 108 ? 2.775 4.522 -3.411 1.00 95.81 108 ALA A N 1
ATOM 886 C CA . ALA A 1 108 ? 1.771 5.148 -2.555 1.00 95.81 108 ALA A CA 1
ATOM 887 C C . ALA A 1 108 ? 0.432 5.353 -3.279 1.00 95.81 108 ALA A C 1
ATOM 889 O O . ALA A 1 108 ? -0.614 5.113 -2.686 1.00 95.81 108 ALA A O 1
ATOM 890 N N . GLY A 1 109 ? 0.460 5.759 -4.551 1.00 94.69 109 GLY A N 1
ATOM 891 C CA . GLY A 1 109 ? -0.736 6.025 -5.354 1.00 94.69 109 GLY A CA 1
ATOM 892 C C . GLY A 1 109 ? -1.532 4.779 -5.752 1.00 94.69 109 GLY A C 1
ATOM 893 O O . GLY A 1 109 ? -2.679 4.909 -6.171 1.00 94.69 109 GLY A O 1
ATOM 894 N N . ARG A 1 110 ? -0.949 3.581 -5.615 1.00 93.25 110 ARG A N 1
ATOM 895 C CA . ARG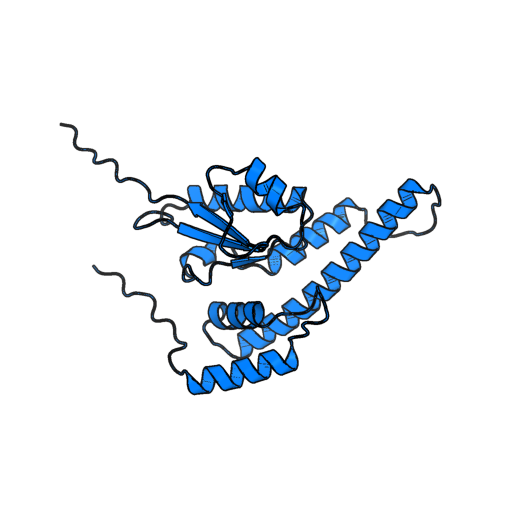 A 1 110 ? -1.655 2.298 -5.787 1.00 93.25 110 ARG A CA 1
ATOM 896 C C . ARG A 1 110 ? -2.483 1.911 -4.562 1.00 93.25 110 ARG A C 1
ATOM 898 O O . ARG A 1 110 ? -3.391 1.091 -4.668 1.00 93.25 110 ARG A O 1
ATOM 905 N N . ASN A 1 111 ? -2.156 2.469 -3.400 1.00 94.81 111 ASN A N 1
ATOM 906 C CA . ASN A 1 111 ? -2.887 2.220 -2.171 1.00 94.81 111 ASN A CA 1
ATOM 907 C C . ASN A 1 111 ? -4.133 3.097 -2.084 1.00 94.81 111 ASN A C 1
ATOM 909 O O . ASN A 1 111 ? -4.191 4.197 -2.634 1.00 94.81 111 ASN A O 1
ATOM 913 N N . VAL A 1 112 ? -5.124 2.624 -1.331 1.00 92.56 112 VAL A N 1
ATOM 914 C CA . VAL A 1 112 ? -6.253 3.472 -0.959 1.00 92.56 112 VAL A CA 1
ATOM 915 C C . VAL A 1 112 ? -5.772 4.646 -0.104 1.00 92.56 112 VAL A C 1
ATOM 917 O O . VAL A 1 112 ? -4.875 4.494 0.730 1.00 92.56 112 VAL A O 1
ATOM 920 N N . SER A 1 113 ? -6.355 5.826 -0.321 1.00 93.25 113 SER A N 1
ATOM 921 C CA . SER A 1 113 ? -5.998 7.014 0.455 1.00 93.25 113 SER A CA 1
ATOM 922 C C . SER A 1 113 ? -6.389 6.844 1.926 1.00 93.25 113 SER A C 1
ATOM 924 O O . SER A 1 113 ? -7.342 6.127 2.251 1.00 93.25 113 SER A O 1
ATOM 926 N N . PHE A 1 114 ? -5.656 7.502 2.824 1.00 94.88 114 PHE A N 1
ATOM 927 C CA . PHE A 1 114 ? -5.854 7.338 4.264 1.00 94.88 114 PHE A CA 1
ATOM 928 C C . PHE A 1 114 ? -7.253 7.773 4.711 1.00 94.88 114 PHE A C 1
ATOM 930 O O . PHE A 1 114 ? -7.878 7.092 5.520 1.00 94.88 114 PHE A O 1
ATOM 937 N N . GLU A 1 115 ? -7.793 8.822 4.092 1.00 93.00 115 GLU A N 1
ATOM 938 C CA . GLU A 1 115 ? -9.130 9.369 4.347 1.00 93.00 115 GLU A CA 1
ATOM 939 C C . GLU A 1 115 ? -10.244 8.366 4.035 1.00 93.00 115 GLU A C 1
ATOM 941 O O . GLU A 1 115 ? -11.328 8.422 4.609 1.00 93.00 115 GLU A O 1
ATOM 946 N N . ASN A 1 116 ? -9.982 7.420 3.134 1.00 91.06 116 ASN A N 1
ATOM 947 C CA . ASN A 1 116 ? -10.961 6.418 2.740 1.00 91.06 116 ASN A CA 1
ATOM 948 C C . ASN A 1 116 ? -10.879 5.139 3.586 1.00 91.06 116 ASN A C 1
ATOM 950 O O . ASN A 1 116 ? -11.810 4.333 3.529 1.00 91.06 116 ASN A O 1
ATOM 954 N N . LEU A 1 117 ? -9.831 4.942 4.399 1.00 91.75 117 LEU A N 1
ATOM 955 C CA . LEU A 1 117 ? -9.621 3.703 5.164 1.00 91.75 117 LEU A CA 1
ATOM 956 C C . LEU A 1 117 ? -10.780 3.378 6.110 1.00 91.75 117 LEU A C 1
ATOM 958 O O . LEU A 1 117 ? -11.174 2.215 6.213 1.00 91.75 117 LEU A O 1
ATOM 962 N N . ALA A 1 118 ? -11.348 4.387 6.776 1.00 89.12 118 ALA A N 1
ATOM 963 C CA . ALA A 1 118 ? -12.451 4.191 7.716 1.00 89.12 118 ALA A CA 1
ATOM 964 C C . ALA A 1 118 ? -13.715 3.636 7.040 1.00 89.12 118 ALA A C 1
ATOM 966 O O . ALA A 1 118 ? -14.458 2.869 7.651 1.00 89.12 118 ALA A O 1
ATOM 967 N N . SER A 1 119 ? -13.918 3.957 5.759 1.00 87.56 119 SER A N 1
ATOM 968 C CA . SER A 1 119 ? -15.067 3.479 4.987 1.00 87.56 119 SER A CA 1
ATOM 969 C C . SER A 1 119 ? -14.956 2.008 4.569 1.00 87.56 119 SER A C 1
ATOM 971 O O . SER A 1 119 ? -15.976 1.388 4.271 1.00 87.56 119 SER A O 1
ATOM 973 N N . ILE A 1 120 ? -13.745 1.441 4.569 1.00 87.81 120 ILE A N 1
ATOM 974 C CA . ILE A 1 120 ? -13.443 0.079 4.105 1.00 87.81 120 ILE A CA 1
ATOM 975 C C . ILE A 1 120 ? -13.616 -0.910 5.268 1.00 87.81 120 ILE A C 1
ATOM 977 O O . ILE A 1 120 ? -13.280 -0.558 6.403 1.00 87.81 120 ILE A O 1
ATOM 981 N N . PRO A 1 121 ? -14.094 -2.148 5.051 1.00 85.44 121 PRO A N 1
ATOM 982 C CA . PRO A 1 121 ? -14.192 -3.150 6.108 1.00 85.44 121 PRO A CA 1
ATOM 983 C C . PRO A 1 121 ? -12.798 -3.604 6.566 1.00 85.44 121 PRO A C 1
ATOM 985 O O . PRO A 1 121 ? -11.880 -3.643 5.739 1.00 85.44 121 PRO A O 1
ATOM 988 N N . PRO A 1 122 ? -12.608 -3.962 7.848 1.00 87.19 122 PRO A N 1
ATOM 989 C CA . PRO A 1 122 ? -11.299 -4.335 8.393 1.00 87.19 122 PRO A CA 1
ATOM 990 C C . PRO A 1 122 ? -10.532 -5.376 7.563 1.00 87.19 122 PRO A C 1
ATOM 992 O O . PRO A 1 122 ? -9.337 -5.219 7.322 1.00 87.19 122 PRO A O 1
ATOM 995 N N . GLU A 1 123 ? -11.221 -6.396 7.057 1.00 83.69 123 GLU A N 1
ATOM 996 C CA . GLU A 1 123 ? -10.661 -7.485 6.255 1.00 83.69 123 GLU A CA 1
ATOM 997 C C . GLU A 1 123 ? -10.114 -7.038 4.887 1.00 83.69 123 GLU A C 1
ATOM 999 O O . GLU A 1 123 ? -9.289 -7.735 4.296 1.00 83.69 123 GLU A O 1
ATOM 1004 N N . TYR A 1 124 ? -10.515 -5.858 4.400 1.00 85.25 124 TYR A N 1
ATOM 1005 C CA . TYR A 1 124 ? -10.070 -5.296 3.122 1.00 85.25 124 TYR A CA 1
ATOM 1006 C C . TYR A 1 124 ? -9.201 -4.042 3.270 1.00 85.25 124 TYR A C 1
ATOM 1008 O O . TYR A 1 124 ? -8.704 -3.547 2.258 1.00 85.25 124 TYR A O 1
ATOM 1016 N N . ARG A 1 125 ? -8.959 -3.541 4.491 1.00 91.94 125 ARG A N 1
ATOM 1017 C CA . ARG A 1 125 ? -8.030 -2.425 4.760 1.00 91.94 125 ARG A CA 1
ATOM 1018 C C . ARG A 1 125 ? -6.588 -2.882 4.575 1.00 91.94 125 ARG A C 1
ATOM 1020 O O . ARG A 1 125 ? -5.894 -3.161 5.546 1.00 91.94 125 ARG A O 1
ATOM 1027 N N . THR A 1 126 ? -6.160 -3.006 3.326 1.00 92.94 126 THR A N 1
ATOM 1028 C CA . THR A 1 126 ? -4.824 -3.478 2.959 1.00 92.94 126 THR A CA 1
ATOM 1029 C C . THR A 1 126 ? -4.043 -2.367 2.271 1.00 92.94 126 THR A C 1
ATOM 1031 O O . THR A 1 126 ? -4.566 -1.719 1.369 1.00 92.94 126 THR A O 1
ATOM 1034 N N . LEU A 1 127 ? -2.788 -2.175 2.676 1.00 95.31 127 LEU A N 1
ATOM 1035 C CA . LEU A 1 127 ? -1.825 -1.287 2.030 1.00 95.31 127 LEU A CA 1
ATOM 1036 C C . LEU A 1 127 ? -0.602 -2.102 1.597 1.00 95.31 127 LEU A C 1
ATOM 1038 O O . LEU A 1 127 ? -0.007 -2.827 2.396 1.00 95.31 127 LEU A O 1
ATOM 1042 N N . ASP A 1 128 ? -0.230 -1.994 0.328 1.00 93.31 128 ASP A N 1
ATOM 1043 C CA . ASP A 1 128 ? 0.933 -2.643 -0.267 1.00 93.31 128 ASP A CA 1
ATOM 1044 C C . ASP A 1 128 ? 2.177 -1.768 -0.105 1.00 93.31 128 ASP A C 1
ATOM 1046 O O . ASP A 1 128 ? 2.226 -0.626 -0.566 1.00 93.31 128 ASP A O 1
ATOM 1050 N N . LEU A 1 129 ? 3.183 -2.314 0.579 1.00 94.94 129 LEU A N 1
ATOM 1051 C CA . LEU A 1 129 ? 4.467 -1.673 0.836 1.00 94.94 129 LEU A CA 1
ATOM 1052 C C . LEU A 1 129 ? 5.630 -2.330 0.080 1.00 94.94 129 LEU A C 1
ATOM 1054 O O . LEU A 1 129 ? 6.759 -1.857 0.202 1.00 94.94 129 LEU A O 1
ATOM 1058 N N . HIS A 1 130 ? 5.392 -3.411 -0.672 1.00 88.25 130 HIS A N 1
ATOM 1059 C CA . HIS A 1 130 ? 6.433 -4.313 -1.187 1.00 88.25 130 HIS A CA 1
ATOM 1060 C C . HIS A 1 130 ? 7.534 -3.587 -1.981 1.00 88.25 130 HIS A C 1
ATOM 1062 O O . HIS A 1 130 ? 8.695 -3.983 -1.926 1.00 88.25 130 HIS A O 1
ATOM 1068 N N . TRP A 1 131 ? 7.214 -2.507 -2.694 1.00 91.62 131 TRP A N 1
ATOM 1069 C CA . TRP A 1 131 ? 8.182 -1.824 -3.563 1.00 91.6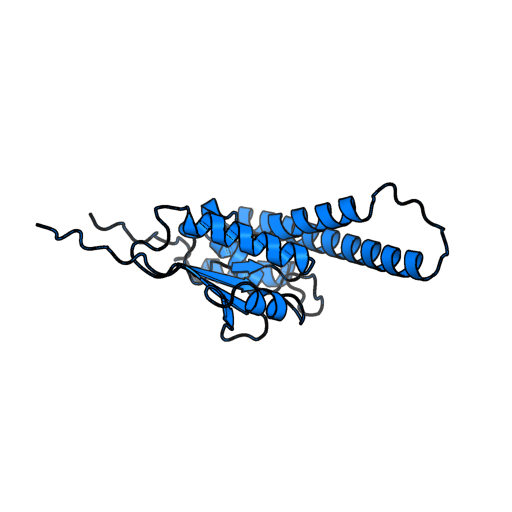2 131 TRP A CA 1
ATOM 1070 C C . TRP A 1 131 ? 8.599 -0.438 -3.102 1.00 91.62 131 TRP A C 1
ATOM 1072 O O . TRP A 1 131 ? 9.277 0.269 -3.852 1.00 91.62 131 TRP A O 1
ATOM 1082 N N . PHE A 1 132 ? 8.236 -0.048 -1.883 1.00 94.44 132 PHE A N 1
ATOM 1083 C CA . PHE A 1 132 ? 8.912 1.078 -1.259 1.00 94.44 132 PHE A CA 1
ATOM 1084 C C . PHE A 1 132 ? 10.376 0.728 -0.995 1.00 94.44 132 PHE A C 1
ATOM 1086 O O . PHE A 1 132 ? 10.740 -0.419 -0.736 1.00 94.44 132 PHE A O 1
ATOM 1093 N N . LEU A 1 133 ? 11.226 1.749 -0.975 1.00 92.31 133 LEU A N 1
ATOM 1094 C CA . LEU A 1 133 ? 12.491 1.635 -0.258 1.00 92.31 133 LEU A CA 1
ATOM 1095 C C . LEU A 1 133 ? 12.220 1.540 1.247 1.00 92.31 133 LEU A C 1
ATOM 1097 O O . LEU A 1 133 ? 11.236 2.087 1.737 1.00 92.31 133 LEU A O 1
ATOM 1101 N N . THR A 1 134 ? 13.111 0.911 2.015 1.00 93.25 134 THR A N 1
ATOM 1102 C CA . THR A 1 134 ? 12.919 0.754 3.468 1.00 93.25 134 THR A CA 1
ATOM 1103 C C . THR A 1 134 ? 12.652 2.085 4.178 1.00 93.25 134 THR A C 1
ATOM 1105 O O . THR A 1 134 ? 11.709 2.178 4.957 1.00 93.25 134 THR A O 1
ATOM 1108 N N . SER A 1 135 ? 13.430 3.133 3.885 1.00 93.44 135 SER A N 1
ATOM 1109 C CA . SER A 1 135 ? 13.216 4.476 4.451 1.00 93.44 135 SER A CA 1
ATOM 1110 C C . SER A 1 135 ? 11.844 5.045 4.084 1.00 93.44 135 SER A C 1
ATOM 1112 O O . SER A 1 135 ? 11.135 5.555 4.943 1.00 93.44 135 SER A O 1
ATOM 1114 N N . GLN A 1 136 ? 11.433 4.878 2.829 1.00 95.56 136 GLN A N 1
ATOM 1115 C CA . GLN A 1 136 ? 10.131 5.319 2.338 1.00 95.56 136 GLN A CA 1
ATOM 1116 C C . GLN A 1 136 ? 8.972 4.578 3.009 1.00 95.56 136 GLN A C 1
ATOM 1118 O O . GLN A 1 136 ? 7.972 5.204 3.347 1.00 95.56 136 GLN A O 1
ATOM 1123 N N . ALA A 1 137 ? 9.107 3.269 3.236 1.00 96.69 137 ALA A N 1
ATOM 1124 C CA . ALA A 1 137 ? 8.110 2.480 3.951 1.00 96.69 137 ALA A CA 1
ATOM 1125 C C . ALA A 1 137 ? 7.974 2.949 5.409 1.00 96.69 137 ALA A C 1
ATOM 1127 O O . ALA A 1 137 ? 6.858 3.099 5.901 1.00 96.69 137 ALA A O 1
ATOM 1128 N N . LEU A 1 138 ? 9.095 3.232 6.086 1.00 96.88 138 LEU A N 1
ATOM 1129 C CA . LEU A 1 138 ? 9.095 3.767 7.452 1.00 96.88 138 LEU A CA 1
ATOM 1130 C C . LEU A 1 138 ? 8.406 5.136 7.526 1.00 96.88 138 LEU A C 1
ATOM 1132 O O . LEU A 1 138 ? 7.636 5.376 8.455 1.00 96.88 138 LEU A O 1
ATOM 1136 N N . ASP A 1 139 ? 8.669 6.016 6.561 1.00 97.25 139 ASP A N 1
ATOM 1137 C CA . ASP A 1 139 ? 8.052 7.344 6.497 1.00 97.25 139 ASP A CA 1
ATOM 1138 C C . ASP A 1 139 ? 6.563 7.266 6.143 1.00 97.25 139 ASP A C 1
ATOM 1140 O O . ASP A 1 139 ? 5.748 7.987 6.715 1.00 97.25 139 ASP A O 1
ATOM 1144 N N . TYR A 1 140 ? 6.182 6.376 5.224 1.00 98.00 140 TYR A N 1
ATOM 1145 C CA . TYR A 1 140 ? 4.786 6.148 4.853 1.00 98.00 140 TYR A CA 1
ATOM 1146 C C . TYR A 1 140 ? 3.967 5.621 6.039 1.00 98.00 140 TYR A C 1
ATOM 1148 O O . TYR A 1 140 ? 2.886 6.139 6.312 1.00 98.00 140 TYR A O 1
ATOM 1156 N N . VAL A 1 141 ? 4.500 4.646 6.785 1.00 98.00 141 VAL A N 1
ATOM 1157 C CA . VAL A 1 141 ? 3.833 4.098 7.976 1.00 98.00 141 VAL A CA 1
ATOM 1158 C C . VAL A 1 141 ? 3.774 5.118 9.115 1.00 98.00 141 VAL A C 1
ATOM 1160 O O . VAL A 1 141 ? 2.744 5.194 9.776 1.00 98.00 141 VAL A O 1
ATOM 1163 N N . GLN A 1 142 ? 4.800 5.957 9.309 1.00 98.25 142 GLN A N 1
ATOM 1164 C CA . GLN A 1 142 ? 4.719 7.066 10.270 1.00 98.25 142 GLN A CA 1
ATOM 1165 C C . GLN A 1 142 ? 3.561 8.012 9.928 1.00 98.25 142 GLN A C 1
ATOM 1167 O O . GLN A 1 142 ? 2.726 8.280 10.784 1.00 98.25 142 GLN A O 1
ATOM 1172 N N . LYS A 1 143 ? 3.468 8.465 8.668 1.00 98.12 143 LYS A N 1
ATOM 1173 C CA . LYS A 1 143 ? 2.379 9.349 8.216 1.00 98.12 143 LYS A CA 1
ATOM 1174 C C . LYS A 1 143 ? 1.005 8.708 8.400 1.00 98.12 143 LYS A C 1
ATOM 1176 O O . LYS A 1 143 ? 0.064 9.399 8.773 1.00 98.12 143 LYS A O 1
ATOM 1181 N N . LEU A 1 144 ? 0.893 7.404 8.143 1.00 98.06 144 LEU A N 1
ATOM 1182 C CA . LEU A 1 144 ? -0.332 6.649 8.390 1.00 98.06 144 LEU A CA 1
ATOM 1183 C C . LEU A 1 144 ? -0.687 6.655 9.880 1.00 98.06 144 LEU A C 1
ATOM 1185 O O . LEU A 1 144 ? -1.806 7.001 10.227 1.00 98.06 144 LEU A O 1
ATOM 1189 N N . ILE A 1 145 ? 0.252 6.312 10.763 1.00 97.31 145 ILE A N 1
ATOM 1190 C CA . ILE A 1 145 ? 0.027 6.316 12.217 1.00 97.31 145 ILE A CA 1
ATOM 1191 C C . ILE A 1 145 ? -0.397 7.708 12.697 1.00 97.31 145 ILE A C 1
ATOM 1193 O O . ILE A 1 145 ? -1.374 7.829 13.435 1.00 97.31 145 ILE A O 1
ATOM 1197 N N . ASP A 1 146 ? 0.300 8.754 12.252 1.00 96.88 146 ASP A N 1
ATOM 1198 C CA . ASP A 1 146 ? -0.017 10.138 12.604 1.00 96.88 146 ASP A CA 1
ATOM 1199 C C . ASP A 1 146 ? -1.420 10.520 12.122 1.00 96.88 146 ASP A C 1
ATOM 1201 O O . ASP A 1 146 ? -2.186 11.124 12.872 1.00 96.88 146 ASP A O 1
ATOM 1205 N N . PHE A 1 147 ? -1.788 10.136 10.897 1.00 96.06 147 PHE A N 1
ATOM 1206 C CA . PHE A 1 147 ? -3.130 10.353 10.364 1.00 96.06 147 PHE A CA 1
ATOM 1207 C C . PHE A 1 147 ? -4.190 9.652 11.223 1.00 96.06 147 PHE A C 1
ATOM 1209 O O . PHE A 1 147 ? -5.112 10.300 11.713 1.00 96.06 147 PHE A O 1
ATOM 1216 N N . LEU A 1 148 ? -4.032 8.346 11.464 1.00 95.00 148 LEU A N 1
ATOM 1217 C CA . LEU A 1 148 ? -5.029 7.545 12.175 1.00 95.00 148 LEU A CA 1
ATOM 1218 C C . LEU A 1 148 ? -5.195 7.979 13.644 1.00 95.00 148 LEU A 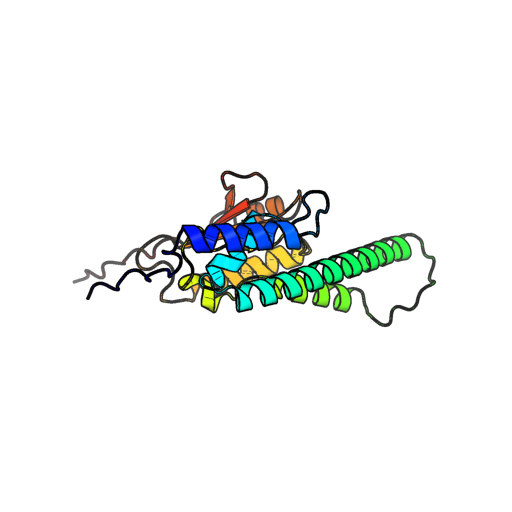C 1
ATOM 1220 O O . LEU A 1 148 ? -6.298 7.916 14.177 1.00 95.00 148 LEU A O 1
ATOM 1224 N N . ASN A 1 149 ? -4.123 8.426 14.308 1.00 91.94 149 ASN A N 1
ATOM 1225 C CA . ASN A 1 149 ? -4.190 8.912 15.691 1.00 91.94 149 ASN A CA 1
ATOM 1226 C C . ASN A 1 149 ? -4.872 10.282 15.819 1.00 91.94 149 ASN A C 1
ATOM 1228 O O . ASN A 1 149 ? -5.465 10.569 16.860 1.00 91.94 149 ASN A O 1
ATOM 1232 N N . ASN A 1 150 ? -4.773 11.127 14.790 1.00 91.94 150 ASN A N 1
ATOM 1233 C CA . ASN A 1 150 ? -5.377 12.461 14.782 1.00 91.94 150 ASN A CA 1
ATOM 1234 C C . ASN A 1 150 ? -6.834 12.461 14.299 1.00 91.94 150 ASN A C 1
ATOM 1236 O O . ASN A 1 150 ? -7.537 13.454 14.488 1.00 91.94 150 ASN A O 1
ATOM 1240 N N . ASP A 1 151 ? -7.298 11.366 13.704 1.00 89.06 151 ASP A N 1
ATOM 1241 C CA . ASP A 1 151 ? -8.686 11.215 13.290 1.00 89.06 151 ASP A CA 1
ATOM 1242 C C . ASP A 1 151 ? -9.595 10.977 14.523 1.00 89.06 151 ASP A C 1
ATOM 1244 O O . ASP A 1 151 ? -9.370 10.045 15.316 1.00 89.06 151 ASP A O 1
ATOM 1248 N N . PRO A 1 152 ? -10.616 11.828 14.748 1.00 84.88 152 PRO A N 1
ATOM 1249 C CA . PRO A 1 152 ? -11.509 11.694 15.893 1.00 84.88 152 PRO A CA 1
ATOM 1250 C C . PRO A 1 152 ? -12.351 10.413 15.840 1.00 84.88 152 PRO A C 1
ATOM 1252 O O . PRO A 1 152 ? -12.616 9.847 16.904 1.00 84.88 152 PRO A O 1
ATOM 1255 N N . ASP A 1 153 ? -12.686 9.922 14.647 1.00 84.81 153 ASP A N 1
ATOM 1256 C CA . ASP A 1 153 ? -13.604 8.802 14.427 1.00 84.81 153 ASP A CA 1
ATOM 1257 C C . ASP A 1 153 ? -12.892 7.441 14.492 1.00 84.81 153 ASP A C 1
ATOM 1259 O O . ASP A 1 153 ? -13.507 6.399 14.747 1.00 84.81 153 ASP A O 1
ATOM 1263 N N . ILE A 1 154 ? -11.567 7.430 14.333 1.00 86.94 154 ILE A N 1
ATOM 1264 C CA . ILE A 1 154 ? -10.764 6.213 14.448 1.00 86.94 154 ILE A CA 1
ATOM 1265 C C . ILE A 1 154 ? -10.636 5.768 15.909 1.00 86.94 154 ILE A C 1
ATOM 1267 O O . ILE A 1 154 ? -10.365 6.553 16.822 1.00 86.94 154 ILE A O 1
ATOM 1271 N N . GLY A 1 155 ? -10.810 4.460 16.127 1.00 79.50 155 GLY A N 1
ATOM 1272 C CA . GLY A 1 155 ? -10.632 3.828 17.433 1.00 79.50 155 GLY A CA 1
ATOM 1273 C C . GLY A 1 155 ? -11.745 4.137 18.439 1.00 79.50 155 GLY A C 1
ATOM 1274 O O . GLY A 1 155 ? -11.541 3.935 19.628 1.00 79.50 155 GLY A O 1
ATOM 1275 N N . VAL A 1 156 ? -12.905 4.658 18.026 1.00 82.81 156 VAL A N 1
ATOM 1276 C CA . VAL A 1 156 ? -13.976 5.034 18.972 1.00 82.81 156 VAL A CA 1
ATOM 1277 C C . VAL A 1 156 ? -14.678 3.803 19.554 1.00 82.81 156 VAL A C 1
ATOM 1279 O O . VAL A 1 156 ? -14.770 3.643 20.770 1.00 82.81 156 VAL A O 1
ATOM 1282 N N . GLU A 1 157 ? -15.156 2.899 18.701 1.00 82.56 157 GLU A N 1
ATOM 1283 C CA . GLU A 1 157 ? -15.970 1.758 19.146 1.00 82.56 157 GLU A CA 1
ATOM 1284 C C . GLU A 1 157 ? -15.145 0.489 19.387 1.00 82.56 157 GLU A C 1
ATOM 1286 O O . GLU A 1 157 ? -15.452 -0.295 20.292 1.00 82.56 157 GLU A O 1
ATOM 1291 N N . GLN A 1 158 ? -14.074 0.315 18.615 1.00 88.94 158 GLN A N 1
ATOM 1292 C CA . GLN A 1 158 ? -13.222 -0.870 18.584 1.00 88.94 158 GLN A CA 1
ATOM 1293 C C . GLN A 1 158 ? -11.814 -0.517 18.094 1.00 88.94 158 GLN A C 1
ATOM 1295 O O . GLN A 1 158 ? -11.586 0.581 17.584 1.00 88.94 158 GLN A O 1
ATOM 1300 N N . ASP A 1 159 ? -10.888 -1.468 18.218 1.00 93.06 159 ASP A N 1
ATOM 1301 C CA . ASP A 1 159 ? -9.567 -1.371 17.600 1.00 93.06 159 ASP A CA 1
ATOM 1302 C C . ASP A 1 159 ? -9.700 -1.156 16.081 1.00 93.06 159 ASP A C 1
ATOM 1304 O O . ASP A 1 159 ? -10.522 -1.783 15.401 1.00 93.06 159 ASP A O 1
ATOM 1308 N N . PHE A 1 160 ? -8.874 -0.262 15.545 1.00 94.56 160 PHE A N 1
ATOM 1309 C CA . PHE A 1 160 ? -8.799 0.012 14.118 1.00 94.56 160 PHE A CA 1
ATOM 1310 C C . PHE A 1 160 ? -7.584 -0.696 13.526 1.00 94.56 160 PHE A C 1
ATOM 1312 O O . PHE A 1 160 ? -6.446 -0.358 13.850 1.00 94.56 160 PHE A O 1
ATOM 1319 N N . VAL A 1 161 ? -7.836 -1.682 12.664 1.00 94.88 161 VAL A N 1
ATOM 1320 C CA . VAL A 1 161 ? -6.798 -2.545 12.089 1.00 94.88 161 VAL A CA 1
ATOM 1321 C C . VAL A 1 161 ? -6.591 -2.237 10.607 1.00 94.88 161 VAL A C 1
ATOM 1323 O O . VAL A 1 161 ? -7.563 -2.085 9.863 1.00 94.88 161 VAL A O 1
ATOM 1326 N N . VAL A 1 162 ? -5.326 -2.164 10.186 1.00 96.44 162 VAL A N 1
ATOM 1327 C CA . VAL A 1 162 ? -4.885 -2.047 8.787 1.00 96.44 162 VAL A CA 1
ATOM 1328 C C . VAL A 1 162 ? -3.818 -3.108 8.508 1.00 96.44 162 VAL A C 1
ATOM 1330 O O . VAL A 1 162 ? -2.854 -3.242 9.256 1.00 96.44 162 VAL A O 1
ATOM 1333 N N . HIS A 1 163 ? -3.959 -3.850 7.414 1.00 95.06 163 HIS A N 1
ATOM 1334 C CA . HIS A 1 163 ? -3.003 -4.863 6.977 1.00 95.06 163 HIS A CA 1
ATOM 1335 C C . HIS A 1 163 ? -1.945 -4.241 6.060 1.00 95.06 163 HIS A C 1
ATOM 1337 O O . HIS A 1 163 ? -2.268 -3.637 5.041 1.00 95.06 163 HIS A O 1
ATOM 1343 N N . LEU A 1 164 ? -0.670 -4.414 6.392 1.00 95.69 164 LEU A N 1
ATOM 1344 C CA . LEU A 1 164 ? 0.463 -3.903 5.623 1.00 95.69 164 LEU A CA 1
ATOM 1345 C C . LEU A 1 164 ? 1.181 -5.065 4.933 1.00 95.69 164 LEU A C 1
ATOM 1347 O O . LEU A 1 164 ? 1.774 -5.913 5.603 1.00 95.69 164 LEU A O 1
ATOM 1351 N N . VAL A 1 165 ? 1.153 -5.115 3.601 1.00 93.19 165 VAL A N 1
ATOM 1352 C CA . VAL A 1 165 ? 1.862 -6.132 2.807 1.00 93.19 165 VAL A CA 1
ATOM 1353 C C . VAL A 1 165 ? 3.295 -5.665 2.584 1.00 93.19 165 VAL A C 1
ATOM 1355 O O . VAL A 1 165 ? 3.555 -4.776 1.786 1.00 93.19 165 VAL A O 1
ATOM 1358 N N . THR A 1 166 ? 4.254 -6.254 3.290 1.00 90.94 166 THR A N 1
ATOM 1359 C CA . THR A 1 166 ? 5.646 -5.774 3.321 1.00 90.94 166 THR A CA 1
ATOM 1360 C C . THR A 1 166 ? 6.549 -6.384 2.253 1.00 90.94 166 THR A C 1
ATOM 1362 O O . THR A 1 166 ? 7.692 -5.959 2.119 1.00 90.94 166 THR A O 1
ATOM 1365 N N . GLY A 1 167 ? 6.092 -7.415 1.536 1.00 83.06 167 GLY A N 1
ATOM 1366 C CA . GLY A 1 167 ? 6.938 -8.148 0.591 1.00 83.06 167 GLY A CA 1
ATOM 1367 C C . GLY A 1 167 ? 8.046 -8.984 1.252 1.00 83.06 167 GLY A C 1
ATOM 1368 O O . GLY A 1 167 ? 7.922 -9.400 2.410 1.00 83.06 167 GLY A O 1
ATOM 1369 N N . ALA A 1 168 ? 9.112 -9.272 0.492 1.00 63.41 168 ALA A N 1
ATOM 1370 C CA . ALA A 1 168 ? 10.270 -10.047 0.954 1.00 63.41 168 ALA A CA 1
ATOM 1371 C C . ALA A 1 168 ? 11.209 -9.245 1.891 1.00 63.41 168 ALA A C 1
ATOM 1373 O O . ALA A 1 168 ? 11.160 -8.022 1.953 1.00 63.41 168 ALA A O 1
ATOM 1374 N N . LYS A 1 169 ? 12.028 -9.976 2.668 1.00 62.47 169 LYS A N 1
ATOM 1375 C CA . LYS A 1 169 ? 12.767 -9.532 3.873 1.00 62.47 169 LYS A CA 1
ATOM 1376 C C . LYS A 1 169 ? 13.452 -8.156 3.757 1.00 62.47 169 LYS A C 1
ATOM 1378 O O . LYS A 1 169 ? 14.153 -7.888 2.788 1.00 62.47 169 LYS A O 1
ATOM 1383 N N . GLY A 1 170 ? 13.293 -7.333 4.800 1.00 81.88 170 GLY A N 1
ATOM 1384 C CA . GLY A 1 170 ? 13.916 -6.011 4.954 1.00 81.88 170 GLY A CA 1
ATOM 1385 C C . GLY A 1 170 ? 12.959 -4.992 5.579 1.00 81.88 170 GLY A C 1
ATOM 1386 O O . GLY A 1 170 ? 13.126 -4.606 6.732 1.00 81.88 170 GLY A O 1
ATOM 1387 N N . ILE A 1 171 ? 11.897 -4.621 4.852 1.00 91.75 171 ILE A N 1
ATOM 1388 C CA . ILE A 1 171 ? 10.895 -3.635 5.307 1.00 91.75 171 ILE A CA 1
ATOM 1389 C C . ILE A 1 171 ? 10.224 -4.080 6.612 1.00 91.75 171 ILE A C 1
ATOM 1391 O O . ILE A 1 171 ? 10.102 -3.302 7.553 1.00 91.75 171 ILE A O 1
ATOM 1395 N N . LYS A 1 172 ? 9.822 -5.353 6.687 1.00 92.12 172 LYS A N 1
ATOM 1396 C CA . LYS A 1 172 ? 9.116 -5.913 7.847 1.00 92.12 172 LYS A CA 1
ATOM 1397 C C . LYS A 1 172 ? 9.892 -5.772 9.158 1.00 92.12 172 LYS A C 1
ATOM 1399 O O . LYS A 1 172 ? 9.311 -5.408 10.174 1.00 92.12 172 LYS A O 1
ATOM 1404 N N . GLU A 1 173 ? 11.178 -6.104 9.137 1.00 92.00 173 GLU A N 1
ATOM 1405 C CA . GLU A 1 173 ? 12.027 -6.126 10.333 1.00 92.00 173 GLU A CA 1
ATOM 1406 C C . GLU A 1 173 ? 12.261 -4.703 10.852 1.00 92.00 173 GLU A C 1
ATOM 1408 O O . GLU A 1 173 ? 12.098 -4.445 12.044 1.00 92.00 173 GLU A O 1
ATOM 1413 N N . GLU A 1 174 ? 12.540 -3.761 9.948 1.00 94.44 174 GLU A N 1
ATOM 1414 C CA . GLU A 1 174 ? 12.725 -2.352 10.302 1.00 94.44 174 GLU A CA 1
ATOM 1415 C C . GLU A 1 174 ? 11.428 -1.698 10.795 1.00 94.44 174 GLU A C 1
ATOM 1417 O O . GLU A 1 174 ? 11.454 -0.928 11.756 1.00 94.44 174 GLU A O 1
ATOM 1422 N N . LEU A 1 175 ? 10.278 -2.045 10.206 1.00 95.69 175 LEU A N 1
ATOM 1423 C CA . LEU A 1 175 ? 8.974 -1.582 10.685 1.00 95.69 175 LEU A CA 1
ATOM 1424 C C . LEU A 1 175 ? 8.678 -2.082 12.103 1.00 95.69 175 LEU A C 1
ATOM 1426 O O . LEU A 1 175 ? 8.334 -1.277 12.964 1.00 95.69 175 LEU A O 1
ATOM 1430 N N . LEU A 1 176 ? 8.857 -3.380 12.371 1.00 95.00 176 LEU A N 1
ATOM 1431 C CA . LEU A 1 176 ? 8.645 -3.955 13.707 1.00 95.00 176 LEU A CA 1
ATOM 1432 C C . LEU A 1 176 ? 9.591 -3.357 14.755 1.00 95.00 176 LEU A C 1
ATOM 1434 O O . LEU A 1 176 ? 9.209 -3.192 15.910 1.00 95.00 176 LEU A O 1
ATOM 1438 N N . LYS A 1 177 ? 10.819 -3.012 14.357 1.00 95.50 177 LYS A N 1
ATOM 1439 C CA . LYS A 1 177 ? 11.783 -2.333 15.226 1.00 95.50 177 LYS A CA 1
ATOM 1440 C C . LYS A 1 177 ? 11.367 -0.893 15.536 1.00 95.50 177 LYS A C 1
ATOM 1442 O O . LYS A 1 177 ? 11.542 -0.453 16.670 1.00 95.50 177 LYS A O 1
ATOM 1447 N N . LYS A 1 178 ? 10.858 -0.153 14.543 1.00 97.12 178 LYS A N 1
ATOM 1448 C CA . LYS A 1 178 ? 10.487 1.263 14.693 1.00 97.12 178 LYS A CA 1
ATOM 1449 C C . LYS A 1 178 ? 9.135 1.456 15.388 1.00 97.12 178 LYS A C 1
ATOM 1451 O O . LYS A 1 178 ? 9.009 2.382 16.183 1.00 97.12 178 LYS A O 1
ATOM 1456 N N . PHE A 1 179 ? 8.166 0.578 15.130 1.00 97.00 179 PHE A N 1
ATOM 1457 C CA . PHE A 1 179 ? 6.782 0.682 15.615 1.00 97.00 179 PHE A CA 1
ATOM 1458 C C . PHE A 1 179 ? 6.329 -0.577 16.382 1.00 97.00 179 PHE A C 1
ATOM 1460 O O . PHE A 1 179 ? 5.341 -1.214 16.012 1.00 97.00 179 PHE A O 1
ATOM 1467 N N . PRO A 1 180 ? 7.046 -0.995 17.444 1.00 96.12 180 PRO A N 1
ATOM 1468 C CA . PRO A 1 180 ? 6.773 -2.258 18.133 1.00 96.12 180 PRO A CA 1
ATOM 1469 C C . PRO A 1 180 ? 5.462 -2.259 18.932 1.00 96.12 180 PRO A C 1
ATOM 1471 O O . PRO A 1 180 ? 5.032 -3.316 19.386 1.00 96.12 180 PRO A O 1
ATOM 1474 N N . LYS A 1 181 ? 4.854 -1.089 19.171 1.00 94.56 181 LYS A N 1
ATOM 1475 C CA . LYS A 1 181 ? 3.596 -0.971 19.924 1.00 94.56 181 LYS A CA 1
ATOM 1476 C C . LYS A 1 181 ? 2.382 -1.089 19.010 1.00 94.56 181 LYS A C 1
ATOM 1478 O O . LYS A 1 181 ? 1.353 -1.610 19.427 1.00 94.56 181 LYS A O 1
ATOM 1483 N N . GLU A 1 182 ? 2.510 -0.581 17.791 1.00 96.31 182 GLU A N 1
ATOM 1484 C CA . GLU A 1 182 ? 1.431 -0.461 16.822 1.00 96.31 182 GLU A CA 1
ATOM 1485 C C . GLU A 1 182 ? 1.394 -1.649 15.851 1.00 96.31 182 GLU A C 1
ATOM 1487 O O . GLU A 1 182 ? 0.320 -1.978 15.348 1.00 96.31 182 GLU A O 1
ATOM 1492 N N . LEU A 1 183 ? 2.542 -2.290 15.584 1.00 96.44 183 LEU A N 1
ATOM 1493 C CA . LEU A 1 183 ? 2.671 -3.357 14.590 1.00 96.44 183 LEU A CA 1
ATOM 1494 C C . LEU A 1 183 ? 2.866 -4.741 15.210 1.00 96.44 183 LEU A C 1
ATOM 1496 O O . LEU A 1 183 ? 3.770 -4.964 16.016 1.00 96.44 183 LEU A O 1
ATOM 1500 N N . THR A 1 184 ? 2.100 -5.711 14.718 1.00 95.12 184 THR A N 1
ATOM 1501 C CA . THR A 1 184 ? 2.271 -7.137 15.022 1.00 95.12 184 THR A CA 1
ATOM 1502 C C . THR A 1 184 ? 2.414 -7.962 13.738 1.00 95.12 184 THR A C 1
ATOM 1504 O O . THR A 1 184 ? 1.873 -7.603 12.689 1.00 95.12 184 THR A O 1
ATOM 1507 N N . PRO A 1 185 ? 3.162 -9.081 13.751 1.00 91.81 185 PRO A N 1
ATOM 1508 C CA . PRO A 1 185 ? 3.144 -10.023 12.638 1.00 91.81 185 PRO A CA 1
ATOM 1509 C C . PRO A 1 185 ? 1.757 -10.650 12.470 1.00 91.81 185 PRO A C 1
ATOM 1511 O O . PRO A 1 185 ? 1.227 -11.225 13.416 1.00 91.81 185 PRO A O 1
ATOM 1514 N N . ALA A 1 186 ? 1.214 -10.603 11.254 1.00 84.50 186 ALA A N 1
ATOM 1515 C CA . ALA A 1 186 ? -0.012 -11.318 10.916 1.00 84.50 186 ALA A CA 1
ATOM 1516 C C . ALA A 1 186 ? 0.266 -12.811 10.642 1.00 84.50 186 ALA A C 1
ATOM 1518 O O . ALA A 1 186 ? 1.418 -13.247 10.533 1.00 84.50 186 ALA A O 1
ATOM 1519 N N . ASN A 1 187 ? -0.796 -13.590 10.412 1.00 74.25 187 ASN A N 1
ATOM 1520 C CA . ASN A 1 187 ? -0.728 -15.032 10.112 1.00 74.25 187 ASN A CA 1
ATOM 1521 C C . ASN A 1 187 ? 0.060 -15.393 8.835 1.00 74.25 187 ASN A C 1
ATOM 1523 O O . ASN A 1 187 ? 0.343 -16.565 8.586 1.00 74.25 187 ASN A O 1
ATOM 1527 N N . THR A 1 188 ? 0.433 -14.412 8.009 1.00 75.88 188 THR A N 1
ATOM 1528 C CA . THR A 1 188 ? 1.243 -14.627 6.805 1.00 75.88 188 THR A CA 1
ATOM 1529 C C . THR A 1 188 ? 2.608 -13.949 6.925 1.00 75.88 188 THR A C 1
ATOM 1531 O O . THR A 1 188 ? 2.744 -12.836 7.434 1.00 75.88 188 THR A O 1
ATOM 1534 N N . ARG A 1 189 ? 3.662 -14.616 6.428 1.00 71.31 189 ARG A N 1
ATOM 1535 C CA . ARG A 1 189 ? 5.061 -14.166 6.587 1.00 71.31 189 ARG A CA 1
ATOM 1536 C C . ARG A 1 189 ? 5.318 -12.736 6.101 1.00 71.31 189 ARG A C 1
ATOM 1538 O O . ARG A 1 189 ? 6.174 -12.075 6.685 1.00 71.31 189 ARG A O 1
ATOM 1545 N N . ALA A 1 190 ? 4.590 -12.271 5.091 1.00 84.50 190 ALA A N 1
ATOM 1546 C CA . ALA A 1 190 ? 4.800 -10.984 4.430 1.00 84.50 190 ALA A CA 1
ATOM 1547 C C . ALA A 1 190 ? 3.784 -9.897 4.826 1.00 84.50 190 ALA A C 1
ATOM 1549 O O . ALA A 1 190 ? 3.698 -8.886 4.136 1.00 84.50 190 ALA A O 1
ATOM 1550 N N . VAL A 1 191 ? 2.998 -10.100 5.890 1.00 90.12 191 VAL A N 1
ATOM 1551 C CA . VAL A 1 191 ? 1.998 -9.121 6.343 1.00 90.12 191 VAL A CA 1
ATOM 1552 C C . VAL A 1 191 ? 2.247 -8.724 7.799 1.00 90.12 191 VAL A C 1
ATOM 1554 O O . VAL A 1 191 ? 2.680 -9.546 8.621 1.00 90.12 191 VAL A O 1
ATOM 1557 N N . LEU A 1 192 ? 2.012 -7.447 8.091 1.00 94.69 192 LEU A N 1
ATOM 1558 C CA . LEU A 1 192 ? 1.912 -6.876 9.432 1.00 94.69 192 LEU A CA 1
ATOM 1559 C C . LEU A 1 192 ? 0.494 -6.348 9.653 1.00 94.69 192 LEU A C 1
ATOM 1561 O O . LEU A 1 192 ? -0.132 -5.856 8.718 1.00 94.69 192 LEU A O 1
ATOM 1565 N N . GLU A 1 193 ? 0.010 -6.424 10.882 1.00 96.00 193 GLU A N 1
ATOM 1566 C CA . GLU A 1 193 ? -1.210 -5.752 11.320 1.00 96.00 193 GLU A CA 1
ATOM 1567 C C . GLU A 1 193 ? -0.822 -4.487 12.082 1.00 96.00 193 GLU A C 1
ATOM 1569 O O . GLU A 1 193 ? -0.133 -4.550 13.099 1.00 96.00 193 GLU A O 1
ATOM 1574 N N . LEU A 1 194 ? -1.251 -3.336 11.568 1.00 97.19 194 LEU A N 1
ATOM 1575 C CA . LEU A 1 194 ? -1.217 -2.061 12.267 1.00 97.19 194 LEU A CA 1
ATOM 1576 C C . LEU A 1 194 ? -2.507 -1.900 13.055 1.00 97.19 194 LEU A C 1
ATOM 1578 O O . LEU A 1 194 ? -3.582 -1.878 12.461 1.00 97.19 194 LEU A O 1
ATOM 1582 N N . THR A 1 195 ? -2.396 -1.757 14.373 1.00 96.19 195 THR A N 1
ATOM 1583 C CA . THR A 1 195 ? -3.548 -1.608 15.264 1.00 96.19 195 THR A CA 1
ATOM 1584 C C . THR A 1 195 ? -3.501 -0.274 15.994 1.00 96.19 195 THR A C 1
ATOM 1586 O O . THR A 1 195 ? -2.628 -0.049 16.831 1.00 96.19 195 THR A O 1
ATOM 1589 N N . ILE A 1 196 ? -4.494 0.580 15.745 1.00 94.81 196 ILE A N 1
ATOM 1590 C CA . ILE A 1 196 ? -4.794 1.724 16.609 1.00 94.81 196 ILE A CA 1
ATOM 1591 C C . ILE A 1 196 ? -5.813 1.266 17.643 1.00 94.81 196 ILE A C 1
ATOM 1593 O O . ILE A 1 196 ? -6.916 0.831 17.302 1.00 94.81 196 ILE A O 1
ATOM 1597 N N . LYS A 1 197 ? -5.416 1.305 18.914 1.00 91.19 197 LYS A N 1
ATOM 1598 C CA . LYS A 1 197 ? -6.238 0.797 20.011 1.00 91.19 197 LYS A CA 1
ATOM 1599 C C . LYS A 1 197 ? -7.496 1.629 20.189 1.00 91.19 197 LYS A C 1
ATOM 1601 O O . LYS A 1 197 ? -7.472 2.849 20.021 1.00 91.19 197 LYS A O 1
ATOM 1606 N N . LYS A 1 198 ? -8.575 0.959 20.595 1.00 90.31 198 LYS A N 1
ATOM 1607 C CA . LYS A 1 198 ? -9.794 1.630 21.025 1.00 90.31 198 LYS A CA 1
ATOM 1608 C C . LYS A 1 198 ? -9.454 2.697 22.069 1.00 90.31 198 LYS A C 1
ATOM 1610 O O . LYS A 1 198 ? -8.810 2.403 23.079 1.00 90.31 198 LYS A O 1
ATOM 1615 N N . LYS A 1 199 ? -9.926 3.921 21.847 1.00 84.50 199 LYS A N 1
ATOM 1616 C CA . LYS A 1 199 ? -9.869 5.023 22.801 1.00 84.50 199 LYS A CA 1
ATOM 1617 C C . LYS A 1 199 ? -10.664 4.592 24.032 1.00 84.50 199 LYS A C 1
ATOM 1619 O O . LYS A 1 199 ? -11.874 4.378 23.970 1.00 84.50 199 LYS A O 1
ATOM 1624 N N . SER A 1 200 ? -9.984 4.408 25.158 1.00 73.94 200 SER A N 1
ATOM 1625 C CA . SER A 1 200 ? -10.667 4.202 26.430 1.00 73.94 200 SER A CA 1
ATOM 1626 C C . SER A 1 200 ? -11.508 5.442 26.708 1.00 73.94 200 SER A C 1
ATOM 1628 O O . SER A 1 200 ? -10.950 6.538 26.785 1.00 73.94 200 SER A O 1
ATOM 1630 N N . HIS A 1 201 ? -12.828 5.290 26.857 1.00 56.06 201 HIS A N 1
ATOM 1631 C CA . HIS A 1 201 ? -13.637 6.351 27.443 1.00 56.06 201 HIS A CA 1
ATOM 1632 C C . HIS A 1 201 ? -13.035 6.637 28.815 1.00 56.06 201 HIS A C 1
ATOM 1634 O O . HIS A 1 201 ? -13.108 5.808 29.722 1.00 56.06 201 HIS A O 1
ATOM 1640 N N . ILE A 1 202 ? -12.380 7.787 28.953 1.00 50.00 202 ILE A N 1
ATOM 1641 C CA . ILE A 1 202 ? -12.159 8.351 30.271 1.00 50.00 202 ILE A CA 1
ATOM 1642 C C . ILE A 1 202 ? -13.572 8.673 30.738 1.00 50.00 202 ILE A C 1
ATOM 1644 O O . ILE A 1 202 ? -14.186 9.617 30.244 1.00 50.00 202 ILE A O 1
ATOM 1648 N N . ASN A 1 203 ? -14.126 7.831 31.610 1.00 41.94 203 ASN A N 1
ATOM 1649 C CA . ASN A 1 203 ? -15.260 8.235 32.418 1.00 41.94 203 ASN A CA 1
ATOM 1650 C C . ASN A 1 203 ? -14.773 9.441 33.213 1.00 41.94 203 ASN A C 1
ATOM 1652 O O . ASN A 1 203 ? -14.075 9.296 34.215 1.00 41.94 203 ASN A O 1
ATOM 1656 N N . THR A 1 204 ? -15.104 10.638 32.745 1.00 43.91 204 THR A N 1
ATOM 1657 C CA . THR A 1 204 ? -15.060 11.850 33.552 1.00 43.91 204 THR A CA 1
ATOM 1658 C C . THR A 1 204 ? -16.227 11.778 34.539 1.00 43.91 204 THR A C 1
ATOM 1660 O O . THR A 1 204 ? -17.177 12.545 34.473 1.00 43.91 204 THR A O 1
ATOM 1663 N N . GLU A 1 205 ? -16.185 10.796 35.438 1.00 46.53 205 GLU A N 1
ATOM 1664 C CA . GLU A 1 205 ? -16.877 10.877 36.716 1.00 46.53 205 GLU A CA 1
ATOM 1665 C C . GLU A 1 205 ? -15.886 11.495 37.705 1.00 46.53 205 GLU A C 1
ATOM 1667 O O . GLU A 1 205 ? -15.051 10.820 38.302 1.00 46.53 205 GLU A O 1
ATOM 1672 N N . ALA A 1 206 ? -15.938 12.817 37.808 1.00 45.38 206 ALA A N 1
ATOM 1673 C CA . ALA A 1 206 ? -15.432 13.582 38.941 1.00 45.38 206 ALA A CA 1
ATOM 1674 C C . ALA A 1 206 ? -16.361 14.802 39.042 1.00 45.38 206 ALA A C 1
ATOM 1676 O O . ALA A 1 206 ? -16.341 15.652 38.152 1.00 45.38 206 ALA A O 1
ATOM 1677 N N . SER A 1 207 ? -17.4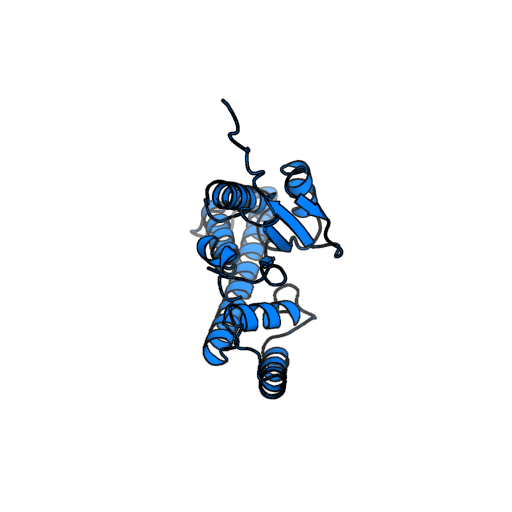13 14.694 39.858 1.00 40.25 207 SER A N 1
ATOM 1678 C CA . SER A 1 207 ? -17.457 15.050 41.294 1.00 40.25 207 SER A CA 1
ATOM 1679 C C . SER A 1 207 ? -17.672 16.542 41.494 1.00 40.25 207 SER A C 1
ATOM 1681 O O . SER A 1 207 ? -16.749 17.314 41.161 1.00 40.25 207 SER A O 1
#

Organism: NCBI:txid1561998

pLDDT: mean 83.71, std 16.64, range [31.77, 98.25]